Protein AF-A0AAD9PJC0-F1 (afdb_monomer)

Secondary structure (DSSP, 8-state):
----HHHHHHHHHHHHHHHHHHHHHHHHS---PPP-----------------------------------------HHHHHHHHHHHHHHHHHHHHHHHHHHHHHHHHHHHHHHHHHHHHHHHHHHHHHHHHHHHHHHHHHHHHHHHHHHHHHHHHHHHHHHHHHHHHHHHHHHHHHHHHHHT--

Organism: NCBI:txid323732

Sequence (185 aa):
MTVSGHDMATVRRFNMLGERIDRFERSLHTPKEPSTSSCDSDAGSCNENYTDGSIDSNENSTEIQTPTGSESDSIDKDTIAQLRDEQQSANNDHFQVEMMLKRRLYENEAEYQTKCAEAERQLQLREQELEALKLQMEAGAQFWSQRESELDALIERAHVNLQQVTQYKELCEIFDEKLDESQFE

Foldseek 3Di:
DDQDPVNVVLVVLVVVLVVLVVVVVPVVDDDPDDDDDDDDDDDDDDDDDDDDDDDDDDDDDDDDDDPPDPDPVPPDPVNVVVVVVSVVVSVVSVVVSVVVVVVVVVVVVVVVVVVVVVVVVVVVVVVVVVVVVVVVVVVVVVVVVVVVVVVVVVVVVVVVVVVVVVVVVVVVVVVVVVVVVVVVD

Radius of gyration: 51.96 Å; Cα contacts (8 Å, |Δi|>4): 13; chains: 1; bounding box: 96×47×153 Å

Solvent-accessible surface area (backbone atoms only — not comparable to full-atom values): 11383 Å² total; per-residue (Å²): 136,82,80,48,78,66,54,57,54,49,53,52,52,53,51,52,47,52,58,48,51,56,50,54,55,50,69,75,56,71,74,86,77,79,91,77,91,78,93,80,86,86,83,89,79,90,80,90,78,92,79,88,80,89,82,83,89,81,92,76,90,72,92,73,77,84,73,92,67,93,72,75,87,68,77,51,73,66,56,57,49,49,53,50,53,51,51,52,50,47,52,51,54,51,52,51,49,52,53,52,51,54,50,52,51,54,54,49,50,53,54,48,52,52,51,49,54,50,51,52,53,51,50,55,52,50,52,51,53,50,53,55,50,49,53,52,49,52,54,49,50,53,52,52,52,52,52,48,54,53,49,52,54,49,50,52,52,51,52,55,50,50,52,52,53,50,53,51,51,55,51,49,54,56,51,53,56,53,53,62,58,63,76,77,116

Structure (mmCIF, N/CA/C/O backbone):
data_AF-A0AAD9PJC0-F1
#
_entry.id   AF-A0AAD9PJC0-F1
#
loop_
_atom_site.group_PDB
_atom_site.id
_atom_site.type_symbol
_atom_site.label_atom_id
_atom_site.label_alt_id
_atom_site.label_comp_id
_atom_site.label_asym_id
_atom_site.label_entity_id
_atom_site.label_seq_id
_atom_site.pdbx_PDB_ins_code
_atom_site.Cartn_x
_atom_site.Cartn_y
_atom_site.Cartn_z
_atom_site.occupancy
_atom_site.B_iso_or_equiv
_atom_site.auth_seq_id
_atom_site.auth_comp_id
_atom_site.auth_asym_id
_atom_site.auth_atom_id
_atom_site.pdbx_PDB_model_num
ATOM 1 N N . MET A 1 1 ? 25.346 9.628 -11.412 1.00 42.75 1 MET A N 1
ATOM 2 C CA . MET A 1 1 ? 25.170 8.712 -12.558 1.00 42.75 1 MET A CA 1
ATOM 3 C C . MET A 1 1 ? 26.512 8.569 -13.254 1.00 42.75 1 MET A C 1
ATOM 5 O O . MET A 1 1 ? 26.963 9.513 -13.885 1.00 42.75 1 MET A O 1
ATOM 9 N N . THR A 1 2 ? 27.203 7.452 -13.048 1.00 45.41 2 THR A N 1
ATOM 10 C CA . THR A 1 2 ? 28.480 7.154 -13.711 1.00 45.41 2 THR A CA 1
ATOM 11 C C . THR A 1 2 ? 28.188 6.466 -15.037 1.00 45.41 2 THR A C 1
ATOM 13 O O . THR A 1 2 ? 27.684 5.345 -15.049 1.00 45.41 2 THR A O 1
ATOM 16 N N . VAL A 1 3 ? 28.462 7.154 -16.144 1.00 47.47 3 VAL A N 1
ATOM 17 C CA . VAL A 1 3 ? 28.370 6.599 -17.501 1.00 47.47 3 VAL A CA 1
ATOM 18 C C . VAL A 1 3 ? 29.361 5.436 -17.601 1.00 47.47 3 VAL A C 1
ATOM 20 O O . VAL A 1 3 ? 30.544 5.612 -17.302 1.00 47.47 3 VAL A O 1
ATOM 23 N N . SER A 1 4 ? 28.889 4.235 -17.946 1.00 61.75 4 SER A N 1
ATOM 24 C CA . SER A 1 4 ? 29.764 3.058 -18.010 1.00 61.75 4 SER A CA 1
ATOM 25 C C . SER A 1 4 ? 30.778 3.212 -19.154 1.00 61.75 4 SER A C 1
ATOM 27 O O . SER A 1 4 ? 30.503 3.873 -20.156 1.00 61.75 4 SER A O 1
ATOM 29 N N . GLY A 1 5 ? 31.957 2.588 -19.055 1.00 60.03 5 GLY A N 1
ATOM 30 C CA . GLY A 1 5 ? 32.966 2.648 -20.127 1.00 60.03 5 GLY A CA 1
ATOM 31 C C . GLY A 1 5 ? 32.451 2.165 -21.496 1.00 60.03 5 GLY A C 1
ATOM 32 O O . GLY A 1 5 ? 32.966 2.580 -22.533 1.00 60.03 5 GLY A O 1
ATOM 33 N N . HIS A 1 6 ? 31.395 1.345 -21.504 1.00 56.59 6 HIS A N 1
ATOM 34 C CA . HIS A 1 6 ? 30.720 0.855 -22.706 1.00 56.59 6 HIS A CA 1
ATOM 35 C C . HIS A 1 6 ? 29.845 1.930 -23.381 1.00 56.59 6 HIS A C 1
ATOM 37 O O . HIS A 1 6 ? 29.795 2.027 -24.609 1.00 56.59 6 HIS A O 1
ATOM 43 N N . ASP A 1 7 ? 29.231 2.809 -22.587 1.00 64.50 7 ASP A N 1
ATOM 44 C CA . ASP A 1 7 ? 28.435 3.937 -23.083 1.00 64.50 7 ASP A CA 1
ATOM 45 C C . ASP A 1 7 ? 29.320 4.979 -23.768 1.00 64.50 7 ASP A C 1
ATOM 47 O O . ASP A 1 7 ? 28.991 5.472 -24.845 1.00 64.50 7 ASP A O 1
ATOM 51 N N . MET A 1 8 ? 30.504 5.240 -23.206 1.00 71.19 8 MET A N 1
ATOM 52 C CA . MET A 1 8 ? 31.476 6.162 -23.801 1.00 71.19 8 MET A CA 1
ATOM 53 C C . MET A 1 8 ? 32.007 5.668 -25.151 1.00 71.19 8 MET A C 1
ATOM 55 O O . MET A 1 8 ? 32.272 6.479 -26.036 1.00 71.19 8 MET A O 1
ATOM 59 N N . ALA A 1 9 ? 32.152 4.353 -25.337 1.00 71.38 9 ALA A N 1
ATOM 60 C CA . ALA A 1 9 ? 32.551 3.779 -26.622 1.00 71.38 9 ALA A CA 1
ATOM 61 C C . ALA A 1 9 ? 31.446 3.923 -27.685 1.00 71.38 9 ALA A C 1
ATOM 63 O O . ALA A 1 9 ? 31.746 4.218 -28.840 1.00 71.38 9 ALA A O 1
ATOM 64 N N . THR A 1 10 ? 30.182 3.768 -27.285 1.00 68.69 10 THR A N 1
ATOM 65 C CA . THR A 1 10 ? 29.015 3.931 -28.168 1.00 68.69 10 THR A CA 1
ATOM 66 C C . THR A 1 10 ? 28.871 5.378 -28.625 1.00 68.69 10 THR A C 1
ATOM 68 O O . THR A 1 10 ? 28.773 5.639 -29.820 1.00 68.69 10 THR A O 1
ATOM 71 N N . VAL A 1 11 ? 28.957 6.327 -27.688 1.00 77.31 11 VAL A N 1
ATOM 72 C CA . VAL A 1 11 ? 28.894 7.767 -27.981 1.00 77.31 11 VAL A CA 1
ATOM 73 C C . VAL A 1 11 ? 30.030 8.190 -28.913 1.00 77.31 11 VAL A C 1
ATOM 75 O O . VAL A 1 11 ? 29.795 8.910 -29.877 1.00 77.31 11 VAL A O 1
ATOM 78 N N . ARG A 1 12 ? 31.258 7.697 -28.694 1.00 78.38 12 ARG A N 1
ATOM 79 C CA . ARG A 1 12 ? 32.388 7.989 -29.593 1.00 78.38 12 ARG A CA 1
ATOM 80 C C . ARG A 1 12 ? 32.150 7.483 -31.011 1.00 78.38 12 ARG A C 1
ATOM 82 O O . ARG A 1 12 ? 32.414 8.221 -31.950 1.00 78.38 12 ARG A O 1
ATOM 89 N N . ARG A 1 13 ? 31.654 6.254 -31.182 1.00 76.88 13 ARG A N 1
ATOM 90 C CA . ARG A 1 13 ? 31.365 5.700 -32.518 1.00 76.88 13 ARG A CA 1
ATOM 91 C C . ARG A 1 13 ? 30.226 6.434 -33.210 1.00 76.88 13 ARG A C 1
ATOM 93 O O . ARG A 1 13 ? 30.336 6.710 -34.396 1.00 76.88 13 ARG A O 1
ATOM 100 N N . PHE A 1 14 ? 29.184 6.798 -32.468 1.00 77.31 14 PHE A N 1
ATOM 101 C CA . PHE A 1 14 ? 28.079 7.597 -32.989 1.00 77.31 14 PHE A CA 1
ATOM 102 C C . PHE A 1 14 ? 28.555 8.975 -33.472 1.00 77.31 14 PHE A C 1
ATOM 104 O O . PHE A 1 14 ? 28.244 9.377 -34.589 1.00 77.31 14 PHE A O 1
ATOM 111 N N . ASN A 1 15 ? 29.399 9.649 -32.686 1.00 78.06 15 ASN A N 1
ATOM 112 C CA . ASN A 1 15 ? 29.995 10.925 -33.082 1.00 78.06 15 ASN A CA 1
ATOM 113 C C . ASN A 1 15 ? 30.915 10.774 -34.306 1.00 78.06 15 ASN A C 1
ATOM 115 O O . ASN A 1 15 ? 30.823 11.570 -35.234 1.00 78.06 15 ASN A O 1
ATOM 119 N N . MET A 1 16 ? 31.749 9.725 -34.359 1.00 78.06 16 MET A N 1
ATOM 120 C CA . MET A 1 16 ? 32.591 9.448 -35.534 1.00 78.06 16 MET A CA 1
ATOM 121 C C . MET A 1 16 ? 31.769 9.165 -36.798 1.00 78.06 16 MET A C 1
ATOM 123 O O . MET A 1 16 ? 32.207 9.516 -37.893 1.00 78.06 16 MET A O 1
ATOM 127 N N . LEU A 1 17 ? 30.599 8.532 -36.664 1.00 76.81 17 LEU A N 1
ATOM 128 C CA . LEU A 1 17 ? 29.689 8.284 -37.780 1.00 76.81 17 LEU A CA 1
ATOM 129 C C . LEU A 1 17 ? 29.092 9.598 -38.302 1.00 76.81 17 LEU A C 1
ATOM 131 O O . LEU A 1 17 ? 29.119 9.823 -39.508 1.00 76.81 17 LEU A O 1
ATOM 135 N N . GLY A 1 18 ? 28.638 10.481 -37.406 1.00 77.19 18 GLY A N 1
ATOM 136 C CA . GLY A 1 18 ? 28.145 11.815 -37.770 1.00 77.19 18 GLY A CA 1
ATOM 137 C C . GLY A 1 18 ? 29.202 12.639 -38.506 1.00 77.19 18 GLY A C 1
ATOM 138 O O . GLY A 1 18 ? 28.971 13.094 -39.619 1.00 77.19 18 GLY A O 1
ATOM 139 N N . GLU A 1 19 ? 30.421 12.706 -37.964 1.00 80.06 19 GLU A N 1
ATOM 140 C CA . GLU A 1 19 ? 31.523 13.424 -38.614 1.00 80.06 19 GLU A CA 1
ATOM 141 C C . GLU A 1 19 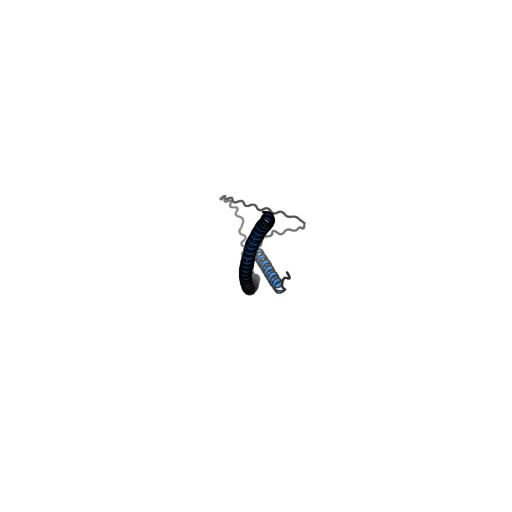? 31.916 12.840 -39.982 1.00 80.06 19 GLU A C 1
ATOM 143 O O . GLU A 1 19 ? 32.416 13.560 -40.847 1.00 80.06 19 GLU A O 1
ATOM 148 N N . ARG A 1 20 ? 31.746 11.527 -40.189 1.00 74.38 20 ARG A N 1
ATOM 149 C CA . ARG A 1 20 ? 32.000 10.879 -41.486 1.00 74.38 20 ARG A CA 1
ATOM 150 C C . ARG A 1 20 ? 30.924 11.215 -42.510 1.00 74.38 20 ARG A C 1
ATOM 152 O O . ARG A 1 20 ? 31.277 11.509 -43.648 1.00 74.38 20 ARG A O 1
ATOM 159 N N . ILE A 1 21 ? 29.657 11.196 -42.106 1.00 74.94 21 ILE A N 1
ATOM 160 C CA . ILE A 1 21 ? 28.528 11.589 -42.957 1.00 74.94 21 ILE A CA 1
ATOM 161 C C . ILE A 1 21 ? 28.689 13.055 -43.379 1.00 74.94 21 ILE A C 1
ATOM 163 O O . ILE A 1 21 ? 28.678 13.343 -44.572 1.00 74.94 21 ILE A O 1
ATOM 167 N N . ASP A 1 22 ? 29.004 13.944 -42.434 1.00 76.06 22 ASP A N 1
ATOM 168 C CA . ASP A 1 22 ? 29.244 15.365 -42.712 1.00 76.06 22 ASP A CA 1
ATOM 169 C C . ASP A 1 22 ? 30.396 15.590 -43.705 1.00 76.06 22 ASP A C 1
ATOM 171 O O . ASP A 1 22 ? 30.346 16.497 -44.539 1.00 76.06 22 ASP A O 1
ATOM 175 N N . ARG A 1 23 ? 31.471 14.792 -43.615 1.00 76.62 23 ARG A N 1
ATOM 176 C CA . ARG A 1 23 ? 32.592 14.862 -44.566 1.00 76.62 23 ARG A CA 1
ATOM 177 C C . ARG A 1 23 ? 32.178 14.388 -45.954 1.00 76.62 23 ARG A C 1
ATOM 179 O O . ARG A 1 23 ? 32.505 15.054 -46.930 1.00 76.62 23 ARG A O 1
ATOM 186 N N . PHE A 1 24 ? 31.439 13.287 -46.034 1.00 69.38 24 PHE A N 1
ATOM 187 C CA . PHE A 1 24 ? 30.957 12.737 -47.297 1.00 69.38 24 PHE A CA 1
ATOM 188 C C . PHE A 1 24 ? 30.007 13.708 -48.017 1.00 69.38 24 PHE A C 1
ATOM 190 O O . PHE A 1 24 ? 30.149 13.937 -49.217 1.00 69.38 24 PHE A O 1
ATOM 197 N N . GLU A 1 25 ? 29.100 14.359 -47.285 1.00 72.25 25 GLU A N 1
ATOM 198 C CA . GLU A 1 25 ? 28.194 15.375 -47.837 1.00 72.25 25 GLU A CA 1
ATOM 199 C C . GLU A 1 25 ? 28.948 16.598 -48.379 1.00 72.25 25 GLU A C 1
ATOM 201 O O . GLU A 1 25 ? 28.657 17.060 -49.486 1.00 72.25 25 GLU A O 1
ATOM 206 N N . ARG A 1 26 ? 29.978 17.071 -47.660 1.00 73.31 26 ARG A N 1
ATOM 207 C CA . ARG A 1 26 ? 30.855 18.160 -48.129 1.00 73.31 26 ARG A CA 1
ATOM 208 C C . ARG A 1 26 ? 31.678 17.770 -49.354 1.00 73.31 26 ARG A C 1
ATOM 210 O O . ARG A 1 26 ? 31.867 18.598 -50.236 1.00 73.31 26 ARG A O 1
ATOM 217 N N . SER A 1 27 ? 32.152 16.529 -49.435 1.00 63.41 27 SER A N 1
ATOM 218 C CA . SER A 1 27 ? 32.903 16.036 -50.597 1.00 63.41 27 SER A CA 1
ATOM 219 C C . SER A 1 27 ? 32.033 15.865 -51.845 1.00 63.41 27 SER A C 1
ATOM 221 O O . SER A 1 27 ? 32.538 16.007 -52.954 1.00 63.41 27 SER A O 1
ATOM 223 N N . LEU A 1 28 ? 30.732 15.605 -51.683 1.00 62.19 28 LEU A N 1
ATOM 224 C CA . LEU A 1 28 ? 29.767 15.579 -52.789 1.00 62.19 28 LEU A CA 1
ATOM 225 C C . LEU A 1 28 ? 29.320 16.981 -53.231 1.00 62.19 28 LEU A C 1
ATOM 227 O O . LEU A 1 28 ? 28.873 17.149 -54.363 1.00 62.19 28 LEU A O 1
ATOM 231 N N . HIS A 1 29 ? 29.435 17.981 -52.355 1.00 56.06 29 HIS A N 1
ATOM 232 C CA . HIS A 1 29 ? 29.106 19.379 -52.630 1.00 56.06 29 HIS A CA 1
ATOM 233 C C . HIS A 1 29 ? 30.392 20.203 -52.753 1.00 56.06 29 HIS A C 1
ATOM 235 O O . HIS A 1 29 ? 30.682 21.035 -51.900 1.00 56.06 29 HIS A O 1
ATOM 241 N N . THR A 1 30 ? 31.182 19.999 -53.810 1.00 45.38 30 THR A N 1
ATOM 242 C CA . THR A 1 30 ? 32.285 20.922 -54.121 1.00 45.38 30 THR A CA 1
ATOM 243 C C . THR A 1 30 ? 31.718 22.303 -54.472 1.00 45.38 30 THR A C 1
ATOM 245 O O . THR A 1 30 ? 31.032 22.421 -55.495 1.00 45.38 30 THR A O 1
ATOM 248 N N . PRO A 1 31 ? 32.008 23.374 -53.712 1.00 41.84 31 PRO A N 1
ATOM 249 C CA . PRO A 1 31 ? 31.818 24.723 -54.214 1.00 41.84 31 PRO A CA 1
ATOM 250 C C . PRO A 1 31 ? 32.896 24.967 -55.274 1.00 41.84 31 PRO A C 1
ATOM 252 O O . PRO A 1 31 ? 34.072 24.689 -55.041 1.00 41.84 31 PRO A O 1
ATOM 255 N N . LYS A 1 32 ? 32.521 25.509 -56.437 1.00 40.44 32 LYS A N 1
ATOM 256 C CA . LYS A 1 32 ? 33.484 26.193 -57.311 1.00 40.44 32 LYS A CA 1
ATOM 257 C C . LYS A 1 32 ? 34.131 27.310 -56.489 1.00 40.44 32 LYS A C 1
ATOM 259 O O . LYS A 1 32 ? 33.502 28.345 -56.284 1.00 40.44 32 LYS A O 1
ATOM 264 N N . GLU A 1 33 ? 35.353 27.122 -56.007 1.00 35.09 33 GLU A N 1
ATOM 265 C CA . GLU A 1 33 ? 36.134 28.251 -55.506 1.00 35.09 33 GLU A CA 1
ATOM 266 C C . GLU A 1 33 ? 36.549 29.138 -56.686 1.00 35.09 33 GLU A C 1
ATOM 268 O O . GLU A 1 33 ? 37.045 28.625 -57.693 1.00 35.09 33 GLU A O 1
ATOM 273 N N . PRO A 1 34 ? 36.469 30.472 -56.572 1.00 39.19 34 PRO A N 1
ATOM 274 C CA . PRO A 1 34 ? 37.509 31.317 -57.105 1.00 39.19 34 PRO A CA 1
ATOM 275 C C . PRO A 1 34 ? 38.572 31.507 -56.022 1.00 39.19 34 PRO A C 1
ATOM 277 O O . PRO A 1 34 ? 38.309 31.951 -54.904 1.00 39.19 34 PRO A O 1
ATOM 280 N N . SER A 1 35 ? 39.802 31.179 -56.384 1.00 41.62 35 SER A N 1
ATOM 281 C CA . SER A 1 35 ? 40.991 31.469 -55.603 1.00 41.62 35 SER A CA 1
ATOM 282 C C . SER A 1 35 ? 41.132 32.982 -55.424 1.00 41.62 35 SER A C 1
ATOM 284 O O . SER A 1 35 ? 41.267 33.671 -56.426 1.00 41.62 35 SER A O 1
ATOM 286 N N . THR A 1 36 ? 41.191 33.490 -54.189 1.00 32.25 36 THR A N 1
ATOM 287 C CA . THR A 1 36 ? 42.057 34.629 -53.828 1.00 32.25 36 THR A CA 1
ATOM 288 C C . THR A 1 36 ? 42.219 34.759 -52.314 1.00 32.25 36 THR A C 1
ATOM 290 O O . THR A 1 36 ? 41.269 34.678 -51.545 1.00 32.25 36 THR A O 1
ATOM 293 N N . SER A 1 37 ? 43.470 34.999 -51.940 1.00 37.78 37 SER A N 1
ATOM 294 C CA . SER A 1 37 ? 44.031 35.342 -50.635 1.00 37.78 37 SER A CA 1
ATOM 295 C C . SER A 1 37 ? 43.264 36.374 -49.799 1.00 37.78 37 SER A C 1
ATOM 297 O O . SER A 1 37 ? 42.879 37.410 -50.336 1.00 37.78 37 SER A O 1
ATOM 299 N N . SER A 1 38 ? 43.247 36.179 -48.475 1.00 29.61 38 SER A N 1
ATOM 300 C CA . SER A 1 38 ? 43.692 37.143 -47.441 1.00 29.61 38 SER A CA 1
ATOM 301 C C . SER A 1 38 ? 42.960 36.909 -46.116 1.00 29.61 38 SER A C 1
ATOM 303 O O . SER A 1 38 ? 41.742 36.797 -46.075 1.00 29.61 38 SER A O 1
ATOM 305 N N . CYS A 1 39 ? 43.734 36.874 -45.035 1.00 34.38 39 CYS A N 1
ATOM 306 C CA . CYS A 1 39 ? 43.329 36.987 -43.635 1.00 34.38 39 CYS A CA 1
ATOM 307 C C . CYS A 1 39 ? 42.392 38.182 -43.357 1.00 34.38 39 CYS A C 1
ATOM 309 O O . CYS A 1 39 ? 42.676 39.278 -43.832 1.00 34.38 39 CYS A O 1
ATOM 311 N N . ASP A 1 40 ? 41.309 37.973 -42.595 1.00 30.14 40 ASP A N 1
ATOM 312 C CA . ASP A 1 40 ? 41.105 38.538 -41.244 1.00 30.14 40 ASP A CA 1
ATOM 313 C C . ASP A 1 40 ? 39.689 38.262 -40.681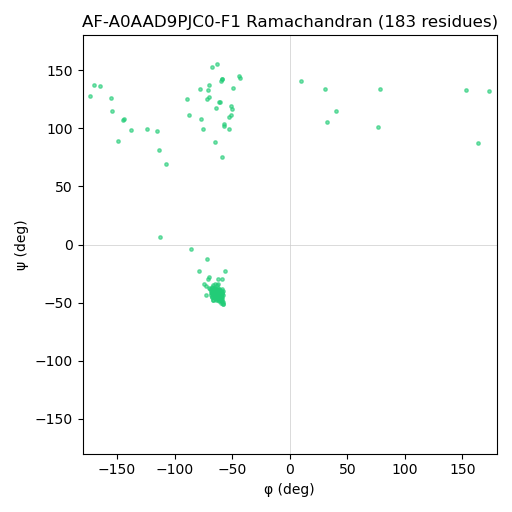 1.00 30.14 40 ASP A C 1
ATOM 315 O O . ASP A 1 40 ? 38.680 38.447 -41.349 1.00 30.14 40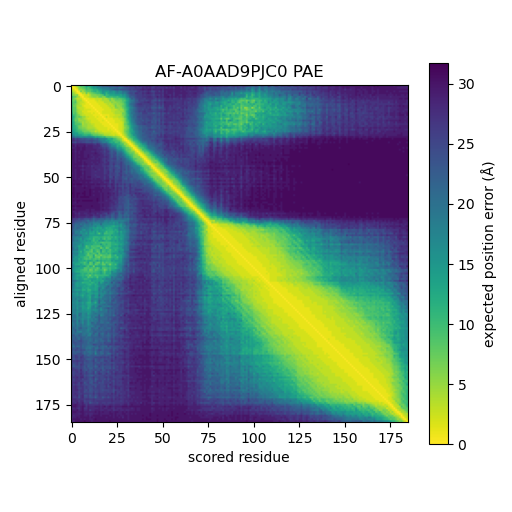 ASP A O 1
ATOM 319 N N . SER A 1 41 ? 39.690 37.791 -39.431 1.00 40.59 41 SER A N 1
ATOM 320 C CA . SER A 1 41 ? 38.776 37.977 -38.288 1.00 40.59 41 SER A CA 1
ATOM 321 C C . SER A 1 41 ? 37.256 38.233 -38.431 1.00 40.59 41 SER A C 1
ATOM 323 O O . SER A 1 41 ? 36.805 39.199 -39.031 1.00 40.59 41 SER A O 1
ATOM 325 N N . ASP A 1 42 ? 36.540 37.460 -37.602 1.00 33.16 42 ASP A N 1
ATOM 326 C CA . ASP A 1 42 ? 35.388 37.808 -36.749 1.00 33.16 42 ASP A CA 1
ATOM 327 C C . ASP A 1 42 ? 33.947 37.979 -37.284 1.00 33.16 42 ASP A C 1
ATOM 329 O O . ASP A 1 42 ? 33.630 38.748 -38.182 1.00 33.16 42 ASP A O 1
ATOM 333 N N . ALA A 1 43 ? 33.067 37.332 -36.503 1.00 34.97 43 ALA A N 1
ATOM 334 C CA . ALA A 1 43 ? 31.688 37.682 -36.154 1.00 34.97 43 ALA A CA 1
ATOM 335 C C . ALA A 1 43 ? 30.549 37.465 -37.177 1.00 34.97 43 ALA A C 1
ATOM 337 O O . ALA A 1 43 ? 30.259 38.278 -38.043 1.00 34.97 43 ALA A O 1
ATOM 338 N N . GLY A 1 44 ? 29.843 36.355 -36.922 1.00 33.00 44 GLY A N 1
ATOM 339 C CA . GLY A 1 44 ? 28.410 36.060 -37.065 1.00 33.00 44 GLY A CA 1
ATOM 340 C C . GLY A 1 44 ? 27.451 37.014 -37.784 1.00 33.00 44 GLY A C 1
ATOM 341 O O . GLY A 1 44 ? 27.403 38.200 -37.503 1.00 33.00 44 GLY A O 1
ATOM 342 N N . SER A 1 45 ? 26.526 36.427 -38.547 1.00 34.84 45 SER A N 1
ATOM 343 C CA . SER A 1 45 ? 25.085 36.693 -38.416 1.00 34.84 45 SER A CA 1
ATOM 344 C C . SER A 1 45 ? 24.302 35.748 -39.322 1.00 34.84 45 SER A C 1
ATOM 346 O O . SER A 1 45 ? 24.547 35.671 -40.523 1.00 34.84 45 SER A O 1
ATOM 348 N N . CYS A 1 46 ? 23.327 35.057 -38.740 1.00 38.34 46 CYS A N 1
ATOM 349 C CA . CYS A 1 46 ? 22.270 34.356 -39.455 1.00 38.34 46 CYS A CA 1
ATOM 350 C C . CYS A 1 46 ? 21.480 35.354 -40.316 1.00 38.34 46 CYS A C 1
ATOM 352 O O . CYS A 1 46 ? 21.195 36.456 -39.840 1.00 38.34 46 CYS A O 1
ATOM 354 N N . ASN A 1 47 ? 21.057 34.962 -41.520 1.00 38.16 47 ASN A N 1
ATOM 355 C CA . ASN A 1 47 ? 19.772 35.426 -42.032 1.00 38.16 47 ASN A CA 1
ATOM 356 C C . ASN A 1 47 ? 19.191 34.432 -43.044 1.00 38.16 47 ASN A C 1
ATOM 358 O O . ASN A 1 47 ? 19.746 34.213 -44.119 1.00 38.16 47 ASN A O 1
ATOM 362 N N . GLU A 1 48 ? 18.067 33.839 -42.661 1.00 41.50 48 GLU A N 1
ATOM 363 C CA . GLU A 1 48 ? 17.174 33.091 -43.534 1.00 41.50 48 GLU A CA 1
ATOM 364 C C . GLU A 1 48 ? 16.351 34.098 -44.340 1.00 41.50 48 GLU A C 1
ATOM 366 O O . GLU A 1 48 ? 15.811 35.042 -43.770 1.00 41.50 48 GLU A O 1
ATOM 371 N N . ASN A 1 49 ? 16.225 33.902 -45.650 1.00 34.62 49 ASN A N 1
ATOM 372 C CA . ASN A 1 49 ? 15.164 34.542 -46.417 1.00 34.62 49 ASN A CA 1
ATOM 373 C C . ASN A 1 49 ? 14.671 33.584 -47.501 1.00 34.62 49 ASN A C 1
ATOM 375 O O . ASN A 1 49 ? 15.346 33.316 -48.492 1.00 34.62 49 ASN A O 1
ATOM 379 N N . TYR A 1 50 ? 13.463 33.080 -47.269 1.00 42.44 50 TYR A N 1
ATOM 380 C CA . TYR A 1 50 ? 12.600 32.484 -48.273 1.00 42.44 50 TYR A CA 1
ATOM 381 C C . TYR A 1 50 ? 12.062 33.597 -49.175 1.00 42.44 50 TYR A C 1
ATOM 383 O O . TYR A 1 50 ? 11.399 34.506 -48.681 1.00 42.44 50 TYR A O 1
ATOM 391 N N . THR A 1 51 ? 12.261 33.483 -50.486 1.00 42.59 51 THR A N 1
ATOM 392 C CA . THR A 1 51 ? 11.385 34.130 -51.472 1.00 42.59 51 THR A CA 1
ATOM 393 C C . THR A 1 51 ? 11.235 33.243 -52.700 1.00 42.59 51 THR A C 1
ATOM 395 O O . THR A 1 51 ? 12.151 33.082 -53.502 1.00 42.59 51 THR A O 1
ATOM 398 N N . ASP A 1 52 ? 10.039 32.669 -52.768 1.00 49.44 52 ASP A N 1
ATOM 399 C CA . ASP A 1 52 ? 9.303 32.198 -53.935 1.00 49.44 52 ASP A CA 1
ATOM 400 C C . ASP A 1 52 ? 9.058 33.359 -54.922 1.00 49.44 52 ASP A C 1
ATOM 402 O O . ASP A 1 52 ? 8.833 34.497 -54.497 1.00 49.44 52 ASP A O 1
ATOM 406 N N . GLY A 1 53 ? 9.123 33.095 -56.230 1.00 34.31 53 GLY A N 1
ATOM 407 C CA . GLY A 1 53 ? 8.938 34.127 -57.253 1.00 34.31 53 GLY A CA 1
ATOM 408 C C . GLY A 1 53 ? 9.420 33.744 -58.652 1.00 34.31 53 GLY A C 1
ATOM 409 O O . GLY A 1 53 ? 10.541 34.052 -59.041 1.00 34.31 53 GLY A O 1
ATOM 410 N N . SER A 1 54 ? 8.526 33.105 -59.402 1.00 51.22 54 SER A N 1
ATOM 411 C CA . SER A 1 54 ? 8.528 32.924 -60.862 1.00 51.22 54 SER A CA 1
ATOM 412 C C . SER A 1 54 ? 8.880 34.197 -61.661 1.00 51.22 54 SER A C 1
ATOM 414 O O . SER A 1 54 ? 8.447 35.276 -61.262 1.00 51.22 54 SER A O 1
ATOM 416 N N . ILE A 1 55 ? 9.578 34.061 -62.804 1.00 40.03 55 ILE A N 1
ATOM 417 C CA . ILE A 1 55 ? 9.264 34.729 -64.092 1.00 40.03 55 ILE A CA 1
ATOM 418 C C . ILE A 1 55 ? 10.118 34.158 -65.242 1.00 40.03 55 ILE A C 1
ATOM 420 O O . ILE A 1 55 ? 11.321 33.927 -65.119 1.00 40.03 55 ILE A O 1
ATOM 424 N N . ASP A 1 56 ? 9.420 33.967 -66.359 1.00 34.47 56 ASP A N 1
ATOM 425 C CA . ASP A 1 56 ? 9.823 33.465 -67.667 1.00 34.47 56 ASP A CA 1
ATOM 426 C C . ASP A 1 56 ? 10.862 34.308 -68.441 1.00 34.47 56 ASP A C 1
ATOM 428 O O . ASP A 1 56 ? 10.953 35.526 -68.312 1.00 34.47 56 ASP A O 1
ATOM 432 N N . SER A 1 57 ? 11.562 33.593 -69.329 1.00 44.78 57 SER A N 1
ATOM 433 C CA . SER A 1 57 ? 12.032 33.968 -70.674 1.00 44.78 57 SER A CA 1
ATOM 434 C C . SER A 1 57 ? 12.586 35.377 -70.932 1.00 44.78 57 SER A C 1
ATOM 436 O O . SER A 1 57 ? 11.832 36.330 -71.106 1.00 44.78 57 SER A O 1
ATOM 438 N N . ASN A 1 58 ? 13.884 35.456 -71.255 1.00 36.69 58 ASN A N 1
ATOM 439 C CA . ASN A 1 58 ? 14.290 36.136 -72.489 1.00 36.69 58 ASN A CA 1
ATOM 440 C C . ASN A 1 58 ? 15.647 35.633 -73.000 1.00 36.69 58 ASN A C 1
ATOM 442 O O . ASN A 1 58 ? 16.648 35.630 -72.283 1.00 36.69 58 ASN A O 1
ATOM 446 N N . GLU A 1 59 ? 15.648 35.223 -74.262 1.00 42.88 59 GLU A N 1
ATOM 447 C CA . GLU A 1 59 ? 16.812 34.844 -75.045 1.00 42.88 59 GLU A CA 1
ATOM 448 C C . GLU A 1 59 ? 17.647 36.092 -75.360 1.00 42.88 59 GLU A C 1
ATOM 450 O O . GLU A 1 59 ? 17.155 37.064 -75.931 1.00 42.88 59 GLU A O 1
ATOM 455 N N . ASN A 1 60 ? 18.941 36.054 -75.052 1.00 32.78 60 ASN A N 1
ATOM 456 C CA . ASN A 1 60 ? 19.913 36.843 -75.796 1.00 32.78 60 ASN A CA 1
ATOM 457 C C . ASN A 1 60 ? 21.148 35.984 -76.052 1.00 32.78 60 ASN A C 1
ATOM 459 O O . ASN A 1 60 ? 22.006 35.808 -75.186 1.00 32.78 60 ASN A O 1
ATOM 463 N N . SER A 1 61 ? 21.197 35.435 -77.264 1.00 44.47 61 SER A N 1
ATOM 464 C CA . SER A 1 61 ? 22.369 34.808 -77.856 1.00 44.47 61 SER A CA 1
ATOM 465 C C . SER A 1 61 ? 23.557 35.760 -77.794 1.00 44.47 61 SER A C 1
ATOM 467 O O . SER A 1 61 ? 23.625 36.739 -78.531 1.00 44.47 61 SER A O 1
ATOM 469 N N . THR A 1 62 ? 24.535 35.436 -76.954 1.00 30.70 62 THR A N 1
ATOM 470 C CA . THR A 1 62 ? 25.923 35.803 -77.235 1.00 30.70 62 THR A CA 1
ATOM 471 C C . THR A 1 62 ? 26.683 34.507 -77.433 1.00 30.70 62 THR A C 1
ATOM 473 O O . THR A 1 62 ? 27.044 33.806 -76.492 1.00 30.70 62 THR A O 1
ATOM 476 N N . GLU A 1 63 ? 26.838 34.172 -78.704 1.00 43.56 63 GLU A N 1
ATOM 477 C CA . GLU A 1 63 ? 27.726 33.144 -79.212 1.00 43.56 63 GLU A CA 1
ATOM 478 C C . GLU A 1 63 ? 29.156 33.480 -78.752 1.00 43.56 63 GLU A C 1
ATOM 480 O O . GLU A 1 63 ? 29.793 34.399 -79.264 1.00 43.56 63 GLU A O 1
ATOM 485 N N . ILE A 1 64 ? 29.650 32.770 -77.737 1.00 33.28 64 ILE A N 1
ATOM 486 C CA . ILE A 1 64 ? 31.068 32.764 -77.375 1.00 33.28 64 ILE A CA 1
ATOM 487 C C . ILE A 1 64 ? 31.523 31.313 -77.403 1.00 33.28 64 ILE A C 1
ATOM 489 O O . ILE A 1 64 ? 31.258 30.538 -76.492 1.00 33.28 64 ILE A O 1
ATOM 493 N N . GLN A 1 65 ? 32.155 30.993 -78.531 1.00 31.30 65 GLN A N 1
ATOM 494 C CA . GLN A 1 65 ? 33.231 30.025 -78.717 1.00 31.30 65 GLN A CA 1
ATOM 495 C C . GLN A 1 65 ? 33.192 28.813 -77.787 1.00 31.30 65 GLN A C 1
ATOM 497 O O . GLN A 1 65 ? 33.630 28.870 -76.644 1.00 31.30 65 GLN A O 1
ATOM 502 N N . THR A 1 66 ? 32.796 27.674 -78.346 1.00 31.00 66 THR A N 1
ATOM 503 C CA . THR A 1 66 ? 33.220 26.367 -77.848 1.00 31.00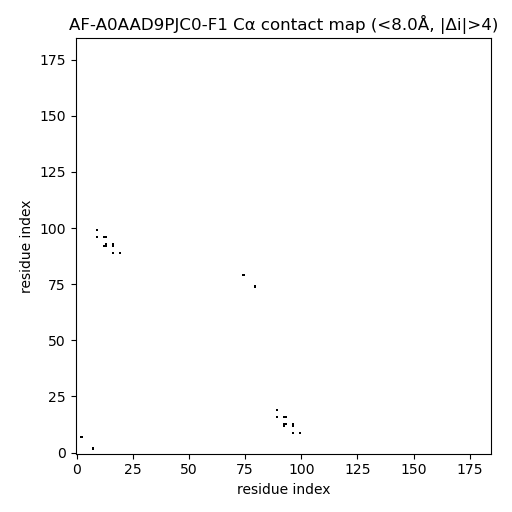 66 THR A CA 1
ATOM 504 C C . THR A 1 66 ? 34.745 26.344 -77.685 1.00 31.00 66 THR A C 1
ATOM 506 O O . THR A 1 66 ? 35.442 26.389 -78.707 1.00 31.00 66 THR A O 1
ATOM 509 N N . PRO A 1 67 ? 35.309 26.188 -76.474 1.00 35.28 67 PRO A N 1
ATOM 510 C CA . PRO A 1 67 ? 36.551 25.464 -76.368 1.00 35.28 67 PRO A CA 1
ATOM 511 C C . PRO A 1 67 ? 36.169 23.990 -76.485 1.00 35.28 67 PRO A C 1
ATOM 513 O O . PRO A 1 67 ? 35.546 23.401 -75.604 1.00 35.28 67 PRO A O 1
ATOM 516 N N . THR A 1 68 ? 36.507 23.387 -77.618 1.00 43.97 68 THR A N 1
ATOM 517 C CA . THR A 1 68 ? 36.733 21.946 -77.685 1.00 43.97 68 THR A CA 1
ATOM 518 C C . THR A 1 68 ? 37.745 21.581 -76.601 1.00 43.97 68 THR A C 1
ATOM 520 O O . THR A 1 68 ? 38.942 21.794 -76.769 1.00 43.97 68 THR A O 1
ATOM 523 N N . GLY A 1 69 ? 37.240 21.084 -75.478 1.00 35.81 69 GLY A N 1
ATOM 524 C CA . GLY A 1 69 ? 38.007 20.626 -74.331 1.00 35.81 69 GLY A CA 1
ATOM 525 C C . GLY A 1 69 ? 37.215 19.513 -73.673 1.00 35.81 69 GLY A C 1
ATOM 526 O O . GLY A 1 69 ? 36.337 19.747 -72.853 1.00 35.81 69 GLY A O 1
ATOM 527 N N . SER A 1 70 ? 37.460 18.294 -74.129 1.00 47.62 70 SER A N 1
ATOM 528 C CA . SER A 1 70 ? 36.974 17.069 -73.517 1.00 47.62 70 SER A CA 1
ATOM 529 C C . SER A 1 70 ? 37.606 16.906 -72.134 1.00 47.62 70 SER A C 1
ATOM 531 O O . SER A 1 70 ? 38.643 16.263 -72.012 1.00 47.62 70 SER A O 1
ATOM 533 N N . GLU A 1 71 ? 36.985 17.467 -71.105 1.00 41.16 71 GLU A N 1
ATOM 534 C CA . GLU A 1 71 ? 37.252 17.105 -69.715 1.00 41.16 71 GLU A CA 1
ATOM 535 C C . GLU A 1 71 ? 35.986 16.447 -69.180 1.00 41.16 71 GLU A C 1
ATOM 537 O O . GLU A 1 71 ? 35.108 17.046 -68.571 1.00 41.16 71 GLU A O 1
ATOM 542 N N . SER A 1 72 ? 35.861 15.164 -69.518 1.00 44.50 72 SER A N 1
ATOM 543 C CA . SER A 1 72 ? 35.160 14.234 -68.647 1.00 44.50 72 SER A CA 1
ATOM 544 C C . SER A 1 72 ? 35.773 14.418 -67.262 1.00 44.50 72 SER A C 1
ATOM 546 O O . SER A 1 72 ? 36.929 14.036 -67.088 1.00 44.50 72 SER A O 1
ATOM 548 N N . ASP A 1 73 ? 35.015 14.961 -66.308 1.00 49.16 73 ASP A N 1
ATOM 549 C CA . ASP A 1 73 ? 35.279 14.851 -64.871 1.00 49.16 73 ASP A CA 1
ATOM 550 C C . ASP A 1 73 ? 35.299 13.358 -64.504 1.00 49.16 73 ASP A C 1
ATOM 552 O O . ASP A 1 73 ? 34.333 12.779 -64.002 1.00 49.16 73 ASP A O 1
ATOM 556 N N . SER A 1 74 ? 36.380 12.666 -64.863 1.00 55.31 74 SER A N 1
ATOM 557 C CA . SER A 1 74 ? 36.580 11.277 -64.504 1.00 55.31 74 SER A CA 1
ATOM 558 C C . SER A 1 74 ? 36.971 11.281 -63.042 1.00 55.31 74 SER A C 1
ATOM 560 O O . SER A 1 74 ? 38.123 11.556 -62.707 1.00 55.31 74 SER A O 1
ATOM 562 N N . ILE A 1 75 ? 36.001 11.003 -62.173 1.00 63.16 75 ILE A N 1
ATOM 563 C CA . ILE A 1 75 ? 36.280 10.674 -60.779 1.00 63.16 75 ILE A CA 1
ATOM 564 C C . ILE A 1 75 ? 37.342 9.576 -60.798 1.00 63.16 75 ILE A C 1
ATOM 566 O O . ILE A 1 75 ? 37.139 8.513 -61.398 1.00 63.16 75 ILE A O 1
ATOM 570 N N . ASP A 1 76 ? 38.489 9.872 -60.194 1.00 77.38 76 ASP A N 1
ATOM 571 C CA . ASP A 1 76 ? 39.628 8.971 -60.210 1.00 77.38 76 ASP A CA 1
ATOM 572 C C . ASP A 1 76 ? 39.236 7.633 -59.564 1.00 77.38 76 ASP A C 1
ATOM 574 O O . ASP A 1 76 ? 38.471 7.587 -58.592 1.00 77.38 76 ASP A O 1
ATOM 578 N N . LYS A 1 77 ? 39.716 6.517 -60.119 1.00 73.00 77 LYS A N 1
ATOM 579 C CA . LYS A 1 77 ? 39.324 5.173 -59.647 1.00 73.00 77 LYS A CA 1
ATOM 580 C C . LYS A 1 77 ? 39.671 4.970 -58.173 1.00 73.00 77 LYS A C 1
ATOM 582 O O . LYS A 1 77 ? 38.948 4.258 -57.473 1.00 73.00 77 LYS A O 1
ATOM 587 N N . ASP A 1 78 ? 40.721 5.639 -57.715 1.00 75.44 78 ASP A N 1
ATOM 588 C CA . ASP A 1 78 ? 41.182 5.619 -56.332 1.00 75.44 78 ASP A CA 1
ATOM 589 C C . ASP A 1 78 ? 40.212 6.356 -55.396 1.00 75.44 78 ASP A C 1
ATOM 591 O O . ASP A 1 78 ? 39.922 5.866 -54.306 1.00 75.44 78 ASP A O 1
ATOM 595 N N . THR A 1 79 ? 39.606 7.459 -55.845 1.00 77.44 79 THR A N 1
ATOM 596 C CA . THR A 1 79 ? 38.556 8.172 -55.099 1.00 77.44 79 THR A CA 1
ATOM 597 C C . THR A 1 79 ? 37.303 7.310 -54.957 1.00 77.44 79 THR A C 1
ATOM 599 O O . THR A 1 79 ? 36.718 7.226 -53.880 1.00 77.44 79 THR A O 1
ATOM 602 N N . ILE A 1 80 ? 36.906 6.594 -56.014 1.00 80.19 80 ILE A N 1
ATOM 603 C CA . ILE A 1 80 ? 35.757 5.672 -55.958 1.00 80.19 80 ILE A CA 1
ATOM 604 C C . ILE A 1 80 ? 36.025 4.512 -54.988 1.00 80.19 80 ILE A C 1
ATOM 606 O O . ILE A 1 80 ? 35.116 4.089 -54.270 1.00 80.19 80 ILE A O 1
ATOM 610 N N . ALA A 1 81 ? 37.254 3.989 -54.955 1.00 83.00 81 ALA A N 1
ATOM 611 C CA . ALA A 1 81 ? 37.644 2.943 -54.014 1.00 83.00 81 ALA A CA 1
ATOM 612 C C . ALA A 1 81 ? 37.608 3.444 -52.561 1.00 83.00 81 ALA A C 1
ATOM 614 O O . ALA A 1 81 ? 36.995 2.795 -51.716 1.00 83.00 81 ALA A O 1
ATOM 615 N N . GLN A 1 82 ? 38.154 4.635 -52.294 1.00 83.69 82 GLN A N 1
ATOM 616 C CA . GLN A 1 82 ? 38.121 5.249 -50.964 1.00 83.69 82 GLN A CA 1
ATOM 617 C C . GLN A 1 82 ? 36.691 5.489 -50.472 1.00 83.69 82 GLN A C 1
ATOM 619 O O . GLN A 1 82 ? 36.362 5.107 -49.353 1.00 83.69 82 GLN A O 1
ATOM 624 N N . LEU A 1 83 ? 35.808 6.027 -51.318 1.00 84.88 83 LEU A N 1
ATOM 625 C CA . LEU A 1 83 ? 34.408 6.252 -50.944 1.00 84.88 83 LEU A CA 1
ATOM 626 C C . LEU A 1 83 ? 33.672 4.936 -50.646 1.00 84.88 83 LEU A C 1
ATOM 628 O O . LEU A 1 83 ? 32.837 4.887 -49.745 1.00 84.88 83 LEU A O 1
ATOM 632 N N . ARG A 1 84 ? 33.990 3.844 -51.356 1.00 87.44 84 ARG A N 1
ATOM 633 C CA . ARG A 1 84 ? 33.433 2.515 -51.048 1.00 87.44 84 ARG A CA 1
ATOM 634 C C . ARG A 1 84 ? 33.928 1.976 -49.712 1.00 87.44 84 ARG A C 1
ATOM 636 O O . ARG A 1 84 ? 33.118 1.440 -48.956 1.00 87.44 84 ARG A O 1
ATOM 643 N N . ASP A 1 85 ? 35.211 2.139 -49.411 1.00 88.25 85 ASP A N 1
ATOM 644 C CA . ASP A 1 85 ? 35.789 1.715 -48.134 1.00 88.25 85 ASP A CA 1
ATOM 645 C C . ASP A 1 85 ? 35.219 2.532 -46.965 1.00 88.25 85 ASP A C 1
ATOM 647 O O . ASP A 1 85 ? 34.883 1.979 -45.914 1.00 88.25 85 ASP A O 1
ATOM 651 N N . GLU A 1 86 ? 35.021 3.838 -47.157 1.00 85.50 86 GLU A N 1
ATOM 652 C CA . GLU A 1 86 ? 34.376 4.714 -46.178 1.00 85.50 86 GLU A CA 1
ATOM 653 C C . GLU A 1 86 ? 32.908 4.348 -45.960 1.00 85.50 86 GLU A C 1
ATOM 655 O O . GLU A 1 86 ? 32.482 4.209 -44.811 1.00 85.50 86 GLU A O 1
ATOM 660 N N . GLN A 1 87 ? 32.154 4.101 -47.033 1.00 88.06 87 GLN A N 1
ATOM 661 C CA . GLN A 1 87 ? 30.769 3.632 -46.962 1.00 88.06 87 GLN A CA 1
ATOM 662 C C . GLN A 1 87 ? 30.675 2.285 -46.233 1.00 88.06 87 GLN A C 1
ATOM 664 O O . GLN A 1 87 ? 29.812 2.090 -45.375 1.00 88.06 87 GLN A O 1
ATOM 669 N N . GLN A 1 88 ? 31.568 1.343 -46.543 1.00 91.25 88 GLN A N 1
ATOM 670 C CA 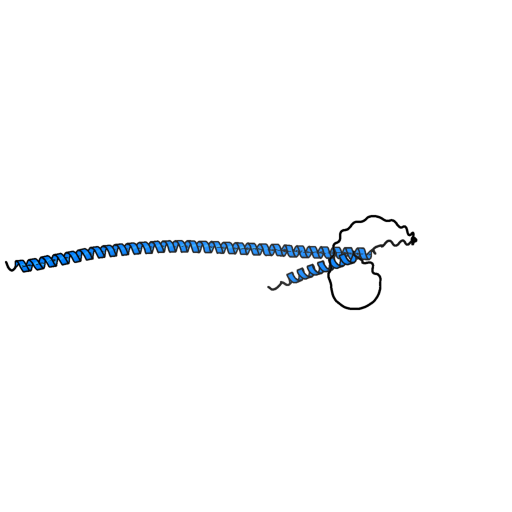. GLN A 1 88 ? 31.586 0.032 -45.902 1.00 91.25 88 GLN A CA 1
ATOM 671 C C . GLN A 1 88 ? 31.969 0.135 -44.421 1.00 91.25 88 GLN A C 1
ATOM 673 O O . GLN A 1 88 ? 31.359 -0.532 -43.580 1.00 91.25 88 GLN A O 1
ATOM 678 N N . SER A 1 89 ? 32.927 1.000 -44.080 1.00 86.44 89 SER A N 1
ATOM 679 C CA . SER A 1 89 ? 33.281 1.271 -42.689 1.00 86.44 89 SER A CA 1
ATOM 680 C C . SER A 1 89 ? 32.129 1.930 -41.929 1.00 86.44 89 SER A C 1
ATOM 682 O O . SER A 1 89 ? 31.847 1.508 -40.811 1.00 86.44 89 SER A O 1
ATOM 684 N N . ALA A 1 90 ? 31.446 2.911 -42.524 1.00 84.62 90 ALA A N 1
ATOM 685 C CA . ALA A 1 90 ? 30.302 3.587 -41.916 1.00 84.62 90 ALA A CA 1
ATOM 686 C C . ALA A 1 90 ? 29.126 2.625 -41.688 1.00 84.62 90 ALA A C 1
ATOM 688 O O . ALA A 1 90 ? 28.533 2.623 -40.612 1.00 84.62 90 ALA A O 1
ATOM 689 N N . ASN A 1 91 ? 28.839 1.738 -42.646 1.00 90.88 91 ASN A N 1
ATOM 690 C CA . ASN A 1 91 ? 27.814 0.703 -42.489 1.00 90.88 91 ASN A CA 1
ATOM 691 C C . ASN A 1 91 ? 28.141 -0.270 -41.346 1.00 90.88 91 ASN A C 1
ATOM 693 O O . ASN A 1 91 ? 27.249 -0.667 -40.596 1.00 90.88 91 ASN A O 1
ATOM 697 N N . ASN A 1 92 ? 29.413 -0.647 -41.187 1.00 91.44 92 ASN A N 1
ATOM 698 C CA . ASN A 1 92 ? 29.841 -1.505 -40.083 1.00 91.44 92 ASN A CA 1
ATOM 699 C C . ASN A 1 92 ? 29.706 -0.791 -38.726 1.00 91.44 92 ASN A C 1
ATOM 701 O O . ASN A 1 92 ? 29.209 -1.375 -37.764 1.00 91.44 92 ASN A O 1
ATOM 705 N N . ASP A 1 93 ? 30.094 0.484 -38.656 1.00 88.56 93 ASP A N 1
ATOM 706 C CA . ASP A 1 93 ? 29.941 1.295 -37.447 1.00 88.56 93 ASP A CA 1
ATOM 707 C C . ASP A 1 93 ? 28.459 1.475 -37.075 1.00 88.56 93 ASP A C 1
ATOM 709 O O . ASP A 1 93 ? 28.093 1.271 -35.915 1.00 88.56 93 ASP A O 1
ATOM 713 N N . HIS A 1 94 ? 27.592 1.758 -38.056 1.00 88.06 94 HIS A N 1
ATOM 714 C CA . HIS A 1 94 ? 26.141 1.836 -37.869 1.00 88.06 94 HIS A CA 1
ATOM 715 C C . HIS A 1 94 ? 25.574 0.522 -37.317 1.00 88.06 94 HIS A C 1
ATOM 717 O O . HIS A 1 94 ? 24.894 0.522 -36.290 1.00 88.06 94 HIS A O 1
ATOM 723 N N . PHE A 1 95 ? 25.899 -0.609 -37.950 1.00 93.12 95 PHE A N 1
ATOM 724 C CA . PHE A 1 95 ? 25.441 -1.927 -37.508 1.00 93.12 95 PHE A CA 1
ATOM 725 C C . PHE A 1 95 ? 25.886 -2.246 -36.074 1.00 93.12 95 PHE A C 1
ATOM 727 O O . PHE A 1 95 ? 25.110 -2.770 -35.275 1.00 93.12 95 PHE A O 1
ATOM 734 N N . GLN A 1 96 ? 27.123 -1.903 -35.707 1.00 89.81 96 GLN A N 1
ATOM 735 C CA . GLN A 1 96 ? 27.617 -2.124 -34.347 1.00 89.81 96 GLN A CA 1
ATOM 736 C C . GLN A 1 96 ? 26.873 -1.273 -33.316 1.00 89.81 96 GLN A C 1
ATOM 738 O O . GLN A 1 96 ? 26.500 -1.795 -32.264 1.00 89.81 96 GLN A O 1
ATOM 743 N N . VAL A 1 97 ? 26.620 0.004 -33.613 1.00 92.75 97 VAL A N 1
ATOM 744 C CA . VAL A 1 97 ? 25.831 0.875 -32.731 1.00 92.75 97 VAL A CA 1
ATOM 745 C C . VAL A 1 97 ? 24.411 0.334 -32.572 1.00 92.75 97 VAL A C 1
ATOM 747 O O . VAL A 1 97 ? 23.934 0.217 -31.443 1.00 92.75 97 VAL A O 1
ATOM 750 N N . GLU A 1 98 ? 23.761 -0.065 -33.665 1.00 92.50 98 GLU A N 1
ATOM 751 C CA . GLU A 1 98 ? 22.411 -0.634 -33.637 1.00 92.50 98 GLU A CA 1
ATOM 752 C C . GLU A 1 98 ? 22.349 -1.893 -32.760 1.00 92.50 98 GLU A C 1
ATOM 754 O O . GLU A 1 98 ? 21.494 -2.008 -31.879 1.00 92.50 98 GLU A O 1
ATOM 759 N N . MET A 1 99 ? 23.306 -2.809 -32.922 1.00 92.69 99 MET A N 1
ATOM 760 C CA . MET A 1 99 ? 23.378 -4.030 -32.119 1.00 92.69 99 MET A CA 1
ATOM 761 C C . MET A 1 99 ? 23.633 -3.753 -30.632 1.00 92.69 99 MET A C 1
ATOM 763 O O . MET A 1 99 ? 23.070 -4.443 -29.777 1.00 92.69 99 MET A O 1
ATOM 767 N N . MET A 1 100 ? 24.453 -2.750 -30.304 1.00 91.25 100 MET A N 1
ATOM 768 C CA . MET A 1 100 ? 24.700 -2.339 -28.918 1.00 91.25 100 MET A CA 1
ATOM 769 C C . MET A 1 100 ? 23.456 -1.717 -28.278 1.00 91.25 100 MET A C 1
ATOM 771 O O . MET A 1 100 ? 23.100 -2.079 -27.155 1.00 91.25 100 MET A O 1
ATOM 775 N N . LEU A 1 101 ? 22.764 -0.828 -28.996 1.00 90.94 101 LEU A N 1
ATOM 776 C CA . LEU A 1 101 ? 21.519 -0.218 -28.527 1.00 90.94 101 LEU A CA 1
ATOM 777 C C . LEU A 1 101 ? 20.439 -1.276 -28.311 1.00 90.94 101 LEU A C 1
ATOM 779 O O . LEU A 1 101 ? 19.812 -1.308 -27.254 1.00 90.94 101 LEU A O 1
ATOM 783 N N . LYS A 1 102 ? 20.275 -2.192 -29.269 1.00 94.56 102 LYS A N 1
ATOM 784 C CA . LYS A 1 102 ? 19.309 -3.287 -29.180 1.00 94.56 102 LYS A CA 1
ATOM 785 C C . LYS A 1 102 ? 19.584 -4.204 -27.989 1.00 94.56 102 LYS A C 1
ATOM 787 O O . LYS A 1 102 ? 18.656 -4.560 -27.272 1.00 94.56 102 LYS A O 1
ATOM 792 N N . ARG A 1 103 ? 20.852 -4.543 -27.732 1.00 92.88 103 ARG A N 1
ATOM 793 C CA . ARG A 1 103 ? 21.236 -5.314 -26.540 1.00 92.88 103 ARG A CA 1
ATOM 794 C C . ARG A 1 103 ? 20.846 -4.585 -25.256 1.00 92.88 103 ARG A C 1
ATOM 796 O O . ARG A 1 103 ? 20.185 -5.175 -24.409 1.00 92.88 103 ARG A O 1
ATOM 803 N N . ARG A 1 104 ? 21.208 -3.304 -25.144 1.00 89.38 104 ARG A N 1
ATOM 804 C CA . ARG A 1 104 ? 20.899 -2.496 -23.960 1.00 89.38 104 ARG A CA 1
ATOM 805 C C . ARG A 1 104 ? 19.396 -2.381 -23.718 1.00 89.38 104 ARG A C 1
ATOM 807 O O . ARG A 1 104 ? 18.967 -2.408 -22.571 1.00 89.38 104 ARG A O 1
ATOM 814 N N . LEU A 1 105 ? 18.608 -2.246 -24.784 1.00 92.88 105 LEU A N 1
ATOM 815 C CA . LEU A 1 105 ? 17.150 -2.209 -24.690 1.00 92.88 105 LEU A CA 1
ATOM 816 C C . LEU A 1 105 ? 16.605 -3.498 -24.068 1.00 92.88 105 LEU A C 1
ATOM 818 O O . LEU A 1 105 ? 15.857 -3.412 -23.100 1.00 92.88 105 LEU A O 1
ATOM 822 N N . TYR A 1 106 ? 17.035 -4.669 -24.548 1.00 91.75 106 TYR A N 1
ATOM 823 C CA . TYR A 1 106 ? 16.580 -5.947 -23.988 1.00 91.75 106 TYR A CA 1
ATOM 824 C C . TYR A 1 106 ? 17.050 -6.185 -22.550 1.00 91.75 106 TYR A C 1
ATOM 826 O O . TYR A 1 106 ? 16.286 -6.696 -21.734 1.00 91.75 106 TYR A O 1
ATOM 834 N N . GLU A 1 107 ? 18.286 -5.808 -22.218 1.00 90.50 107 GLU A N 1
ATOM 835 C CA . GLU A 1 107 ? 18.800 -5.905 -20.845 1.00 90.50 107 GLU A CA 1
ATOM 836 C C . GLU A 1 107 ? 17.981 -5.025 -19.888 1.00 90.50 107 GLU A C 1
ATOM 838 O O . GLU A 1 107 ? 17.550 -5.484 -18.830 1.00 90.50 107 GLU A O 1
ATOM 843 N N . ASN A 1 108 ? 17.689 -3.785 -20.291 1.00 93.00 108 ASN A N 1
ATOM 844 C CA . ASN A 1 108 ? 16.891 -2.858 -19.492 1.00 93.00 108 ASN A CA 1
ATOM 845 C C . ASN A 1 108 ? 15.430 -3.318 -19.361 1.00 93.00 108 ASN A C 1
ATOM 847 O O . ASN A 1 108 ? 14.837 -3.197 -18.293 1.00 93.00 108 ASN A O 1
ATOM 851 N N . GLU A 1 109 ? 14.851 -3.895 -20.415 1.00 94.06 109 GLU A N 1
ATOM 852 C CA . GLU A 1 109 ? 13.495 -4.443 -20.369 1.00 94.06 109 GLU A CA 1
ATOM 853 C C . GLU A 1 109 ? 13.384 -5.611 -19.376 1.00 94.06 109 GLU A C 1
ATOM 855 O O . GLU A 1 109 ? 12.451 -5.644 -18.573 1.00 94.06 109 GLU A O 1
ATOM 860 N N . ALA A 1 110 ? 14.363 -6.520 -19.349 1.00 91.19 110 ALA A N 1
ATOM 861 C CA . ALA A 1 110 ? 14.394 -7.620 -18.383 1.00 91.19 110 ALA A CA 1
ATOM 862 C C . ALA A 1 110 ? 14.551 -7.122 -16.933 1.00 91.19 110 ALA A C 1
ATOM 864 O O . ALA A 1 110 ? 13.867 -7.593 -16.017 1.00 91.19 110 ALA A O 1
ATOM 865 N N . GLU A 1 111 ? 15.420 -6.134 -16.704 1.00 94.38 111 GLU A N 1
ATOM 866 C CA . GLU A 1 111 ? 15.550 -5.489 -15.393 1.00 94.38 111 GLU A CA 1
ATOM 867 C C . GLU A 1 111 ? 14.269 -4.767 -14.966 1.00 94.38 111 GLU A C 1
ATOM 869 O O . GLU A 1 111 ? 13.900 -4.783 -13.791 1.00 94.38 111 GLU A O 1
ATOM 874 N N . TYR A 1 112 ? 13.588 -4.114 -15.904 1.00 94.88 112 TYR A N 1
ATOM 875 C CA . TYR A 1 112 ? 12.343 -3.417 -15.624 1.00 94.88 112 TYR A CA 1
ATOM 876 C C . TYR A 1 112 ? 11.233 -4.404 -15.256 1.00 94.88 112 TYR A C 1
ATOM 878 O O . TYR A 1 112 ? 10.595 -4.241 -14.219 1.00 94.88 112 TYR A O 1
ATOM 886 N N . GLN A 1 113 ? 11.064 -5.478 -16.033 1.00 95.94 113 GLN A N 1
ATOM 887 C CA . GLN A 1 113 ? 10.079 -6.527 -15.756 1.00 95.94 113 GLN A CA 1
ATOM 888 C C . GLN A 1 113 ? 10.299 -7.180 -14.386 1.00 95.94 113 GLN A C 1
ATOM 890 O O . GLN A 1 113 ? 9.345 -7.377 -13.636 1.00 95.94 113 GLN A O 1
ATOM 895 N N . THR A 1 114 ? 11.552 -7.472 -14.023 1.00 95.69 114 THR A N 1
ATOM 896 C CA . THR A 1 114 ? 11.870 -8.054 -12.707 1.00 95.69 114 THR A CA 1
ATOM 897 C C . THR A 1 114 ? 11.558 -7.097 -11.558 1.00 95.69 114 THR A C 1
ATOM 899 O O . THR A 1 114 ? 10.930 -7.509 -10.582 1.00 95.69 114 THR A O 1
ATOM 902 N N . LYS A 1 115 ? 11.911 -5.812 -11.685 1.00 96.62 115 LYS A N 1
ATOM 903 C CA . LYS A 1 115 ? 11.578 -4.783 -10.684 1.00 96.62 115 LYS A CA 1
ATOM 904 C C . LYS A 1 115 ? 10.070 -4.565 -10.557 1.00 96.62 115 LYS A C 1
ATOM 906 O O . LYS A 1 115 ? 9.579 -4.422 -9.440 1.00 96.62 115 LYS A O 1
ATOM 911 N N . CYS A 1 116 ? 9.333 -4.567 -11.668 1.00 96.88 116 CYS A N 1
ATOM 912 C CA . CYS A 1 116 ? 7.873 -4.476 -11.659 1.00 96.88 116 CYS A CA 1
ATOM 913 C C . CYS A 1 116 ? 7.243 -5.663 -10.929 1.00 96.88 116 CYS A C 1
ATOM 915 O O . CYS A 1 116 ? 6.454 -5.450 -10.014 1.00 96.88 116 CYS A O 1
ATOM 917 N N . ALA A 1 117 ? 7.654 -6.891 -11.251 1.00 97.56 117 ALA A N 1
ATOM 918 C CA . ALA A 1 117 ? 7.149 -8.086 -10.578 1.00 97.56 117 ALA A CA 1
ATOM 919 C C . ALA A 1 117 ? 7.465 -8.082 -9.070 1.00 97.56 117 ALA A C 1
ATOM 921 O O . ALA A 1 117 ? 6.637 -8.478 -8.248 1.00 97.56 117 ALA A O 1
ATOM 922 N N . GLU A 1 118 ? 8.651 -7.607 -8.678 1.00 97.62 118 GLU A N 1
ATOM 923 C CA . GLU A 1 118 ? 8.995 -7.460 -7.264 1.00 97.62 118 GLU A CA 1
ATOM 924 C C . GLU A 1 118 ? 8.115 -6.415 -6.565 1.00 97.62 118 GLU A C 1
ATOM 926 O O . GLU A 1 118 ? 7.616 -6.677 -5.468 1.00 97.62 118 GLU A O 1
ATOM 931 N N . ALA A 1 119 ? 7.894 -5.259 -7.196 1.00 97.44 119 ALA A N 1
ATOM 932 C CA . ALA A 1 119 ? 7.037 -4.206 -6.663 1.00 97.44 119 ALA A CA 1
ATOM 933 C C . ALA A 1 119 ? 5.578 -4.671 -6.522 1.00 97.44 119 ALA A C 1
ATOM 935 O O . ALA A 1 119 ? 4.965 -4.440 -5.482 1.00 97.44 119 ALA A O 1
ATOM 936 N N . GLU A 1 120 ? 5.044 -5.388 -7.513 1.00 97.69 120 GLU A N 1
ATOM 937 C CA . GLU A 1 120 ? 3.706 -5.991 -7.462 1.00 97.69 120 GLU A CA 1
ATOM 938 C C . GLU A 1 120 ? 3.585 -6.999 -6.315 1.00 97.69 120 GLU A C 1
ATOM 940 O O . GLU A 1 120 ? 2.619 -6.967 -5.552 1.00 97.69 120 GLU A O 1
ATOM 945 N N . ARG A 1 121 ? 4.598 -7.852 -6.124 1.00 97.75 121 ARG A N 1
ATOM 946 C CA . ARG A 1 121 ? 4.628 -8.800 -5.004 1.00 97.75 121 ARG A CA 1
ATOM 947 C C . ARG A 1 121 ? 4.642 -8.084 -3.653 1.00 97.75 121 ARG A C 1
ATOM 949 O O . ARG A 1 121 ? 3.977 -8.523 -2.716 1.00 97.75 121 ARG A O 1
ATOM 956 N N . GLN A 1 122 ? 5.415 -7.004 -3.528 1.00 97.69 122 GLN A N 1
ATOM 957 C CA . GLN A 1 122 ? 5.445 -6.206 -2.302 1.00 97.69 122 GLN A CA 1
ATOM 958 C C . GLN A 1 122 ? 4.096 -5.528 -2.048 1.00 97.69 122 GLN A C 1
ATOM 960 O O . GLN A 1 122 ? 3.634 -5.542 -0.910 1.00 97.69 122 GLN A O 1
ATOM 965 N N . LEU A 1 123 ? 3.450 -4.993 -3.087 1.00 97.94 123 LEU A N 1
ATOM 966 C CA . LEU A 1 123 ? 2.119 -4.396 -2.991 1.00 97.94 123 LEU A CA 1
ATOM 967 C C . LEU A 1 123 ? 1.099 -5.409 -2.455 1.00 97.94 123 LEU A C 1
ATOM 969 O O . LEU A 1 123 ? 0.459 -5.136 -1.446 1.00 97.94 123 LEU A O 1
ATOM 973 N N . GLN A 1 124 ? 1.031 -6.602 -3.053 1.00 97.88 124 GLN A N 1
ATOM 974 C CA . GLN A 1 124 ? 0.115 -7.666 -2.625 1.00 97.88 124 GLN A CA 1
ATOM 975 C C . GLN A 1 124 ? 0.334 -8.071 -1.163 1.00 97.88 124 GLN A C 1
ATOM 977 O O . GLN A 1 124 ? -0.620 -8.296 -0.421 1.00 97.88 124 GLN A O 1
ATOM 982 N N . LEU A 1 125 ? 1.592 -8.141 -0.721 1.00 97.88 125 LEU A N 1
ATOM 983 C CA . LEU A 1 125 ? 1.907 -8.454 0.671 1.00 97.88 125 LEU A CA 1
ATOM 984 C C . LEU A 1 125 ? 1.424 -7.348 1.622 1.00 97.88 125 LEU A C 1
ATOM 986 O O . LEU A 1 125 ? 0.869 -7.647 2.675 1.00 97.88 125 LEU A O 1
ATOM 990 N N . ARG A 1 126 ? 1.578 -6.074 1.243 1.00 97.44 126 ARG A N 1
ATOM 991 C CA . ARG A 1 126 ? 1.061 -4.945 2.034 1.00 97.44 126 ARG A CA 1
ATOM 992 C C . ARG A 1 126 ? -0.461 -4.896 2.068 1.00 97.44 126 ARG A C 1
ATOM 994 O O . ARG A 1 126 ? -1.021 -4.567 3.108 1.00 97.44 126 ARG A O 1
ATOM 1001 N N . GLU A 1 127 ? -1.127 -5.238 0.972 1.00 98.06 127 GLU A N 1
ATOM 1002 C CA . GLU A 1 127 ? -2.587 -5.350 0.930 1.00 98.06 127 GLU A CA 1
ATOM 1003 C C . GLU A 1 127 ? -3.082 -6.424 1.906 1.00 98.06 127 GLU A C 1
ATOM 1005 O O . GLU A 1 127 ? -3.972 -6.153 2.709 1.00 98.06 127 GLU A O 1
ATOM 1010 N N . GLN A 1 128 ? -2.430 -7.590 1.938 1.00 97.75 128 GLN A N 1
ATOM 1011 C CA . GLN A 1 128 ? -2.744 -8.646 2.907 1.00 97.75 128 GLN A CA 1
ATOM 1012 C C . GLN A 1 128 ? -2.505 -8.203 4.360 1.00 97.75 128 GLN A C 1
ATOM 1014 O O . GLN A 1 128 ? -3.329 -8.479 5.233 1.00 97.75 128 GLN A O 1
ATOM 1019 N N . GLU A 1 129 ? -1.403 -7.496 4.636 1.00 97.75 129 GLU A N 1
ATOM 1020 C CA . GLU A 1 129 ? -1.134 -6.922 5.964 1.00 97.75 129 GLU A CA 1
ATOM 1021 C C . GLU A 1 129 ? -2.235 -5.936 6.389 1.00 97.75 129 GLU A C 1
ATOM 1023 O O . GLU A 1 129 ? -2.679 -5.957 7.539 1.00 97.75 129 GLU A O 1
ATOM 1028 N N . LEU A 1 130 ? -2.702 -5.090 5.465 1.00 98.00 130 LEU A N 1
ATOM 1029 C CA . LEU A 1 130 ? -3.773 -4.127 5.719 1.00 98.00 130 LEU A CA 1
ATOM 1030 C C . LEU A 1 130 ? -5.120 -4.807 5.969 1.00 98.00 130 LEU A C 1
ATOM 1032 O O . LEU A 1 130 ? -5.841 -4.404 6.882 1.00 98.00 130 LEU A O 1
ATOM 1036 N N . GLU A 1 131 ? -5.460 -5.839 5.199 1.00 97.88 131 GLU A N 1
ATOM 1037 C CA . GLU A 1 131 ? -6.678 -6.624 5.413 1.00 97.88 131 GLU A CA 1
ATOM 1038 C C . GLU A 1 131 ? -6.668 -7.317 6.778 1.00 97.88 131 GLU A C 1
ATOM 1040 O O . GLU A 1 131 ? -7.652 -7.245 7.519 1.00 97.88 131 GLU A O 1
ATOM 1045 N N . ALA A 1 132 ? -5.539 -7.923 7.153 1.00 97.50 132 ALA A N 1
ATOM 1046 C CA . ALA A 1 132 ? -5.376 -8.546 8.461 1.00 97.50 132 ALA A CA 1
ATOM 1047 C C . ALA A 1 132 ? -5.517 -7.523 9.600 1.00 97.50 132 ALA A C 1
ATOM 1049 O O . ALA A 1 132 ? -6.229 -7.773 10.577 1.00 97.50 132 ALA A O 1
ATOM 1050 N N . LEU A 1 133 ? -4.891 -6.349 9.461 1.00 97.88 133 LEU A N 1
ATOM 1051 C CA . LEU A 1 133 ? -4.995 -5.274 10.447 1.00 97.88 133 LEU A CA 1
ATOM 1052 C C . LEU A 1 133 ? -6.433 -4.758 10.569 1.00 97.88 133 LEU A C 1
ATOM 1054 O O . LEU A 1 133 ? -6.920 -4.546 11.680 1.00 97.88 133 LEU A O 1
ATOM 1058 N N . LYS A 1 134 ? -7.134 -4.593 9.444 1.00 97.88 134 LYS A N 1
ATOM 1059 C CA . LYS A 1 134 ? -8.541 -4.182 9.425 1.00 97.88 134 LYS A CA 1
ATOM 1060 C C . LYS A 1 134 ? -9.416 -5.183 10.178 1.00 97.88 134 LYS A C 1
ATOM 1062 O O . LYS A 1 134 ? -10.204 -4.775 11.027 1.00 97.88 134 LYS A O 1
ATOM 1067 N N . LEU A 1 135 ? -9.229 -6.478 9.934 1.00 97.44 135 LEU A N 1
ATOM 1068 C CA . LEU A 1 135 ? -9.980 -7.530 10.618 1.00 97.44 135 LEU A CA 1
ATOM 1069 C C . LEU A 1 135 ? -9.692 -7.547 12.128 1.00 97.44 135 LEU A C 1
ATOM 1071 O O . LEU A 1 135 ? -10.606 -7.698 12.938 1.00 97.44 135 LEU A O 1
ATOM 1075 N N . GLN A 1 136 ? -8.438 -7.313 12.524 1.00 97.94 136 GLN A N 1
ATOM 1076 C CA . GLN A 1 136 ? -8.069 -7.165 13.932 1.00 97.94 136 GLN A CA 1
ATOM 1077 C C . GLN A 1 136 ? -8.730 -5.9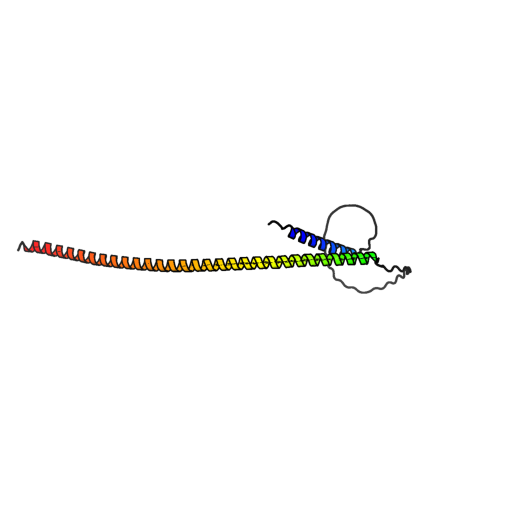37 14.576 1.00 97.94 136 GLN A C 1
ATOM 1079 O O . GLN A 1 136 ? -9.204 -6.020 15.711 1.00 97.94 136 GLN A O 1
ATOM 1084 N N . MET A 1 137 ? -8.783 -4.806 13.869 1.00 97.69 137 MET A N 1
ATOM 1085 C CA . MET A 1 137 ? -9.456 -3.599 14.352 1.00 97.69 137 MET A CA 1
ATOM 1086 C C . MET A 1 137 ? -10.963 -3.808 14.509 1.00 97.69 137 MET A C 1
ATOM 1088 O O . MET A 1 137 ? -11.520 -3.409 15.529 1.00 97.69 137 MET A O 1
ATOM 1092 N N . GLU A 1 138 ? -11.617 -4.452 13.543 1.00 97.81 138 GLU A N 1
ATOM 1093 C CA . GLU A 1 138 ? -13.048 -4.771 13.608 1.00 97.81 138 GLU A CA 1
ATOM 1094 C C . GLU A 1 138 ? -13.361 -5.701 14.786 1.00 97.81 138 GLU A C 1
ATOM 1096 O O . GLU A 1 138 ? -14.284 -5.430 15.557 1.00 97.81 138 GLU A O 1
ATOM 1101 N N . ALA A 1 139 ? -12.551 -6.744 14.993 1.00 97.50 139 ALA A N 1
ATOM 1102 C CA . ALA A 1 139 ? -12.678 -7.627 16.150 1.00 97.50 139 ALA A CA 1
ATOM 1103 C C . ALA A 1 139 ? -12.471 -6.872 17.476 1.00 97.50 139 ALA A C 1
ATOM 1105 O O . ALA A 1 139 ? -13.224 -7.064 18.432 1.00 97.50 139 ALA A O 1
ATOM 1106 N N . GLY A 1 140 ? -11.486 -5.971 17.529 1.00 98.25 140 GLY A N 1
ATOM 1107 C CA . GLY A 1 140 ? -11.252 -5.106 18.685 1.00 98.25 140 GLY A CA 1
ATOM 1108 C C . GLY A 1 140 ? -12.432 -4.174 18.971 1.00 98.25 140 GLY A C 1
ATOM 1109 O O . GLY A 1 140 ? -12.837 -4.036 20.122 1.00 98.25 140 GLY A O 1
ATOM 1110 N N . ALA A 1 141 ? -13.022 -3.574 17.937 1.00 98.00 141 ALA A N 1
ATOM 1111 C CA . ALA A 1 141 ? -14.190 -2.708 18.074 1.00 98.00 141 ALA A CA 1
ATOM 1112 C C . ALA A 1 141 ? -15.409 -3.473 18.612 1.00 98.00 141 ALA A C 1
ATOM 1114 O O . ALA A 1 141 ? -16.084 -2.987 19.517 1.00 98.00 141 ALA A O 1
ATOM 1115 N N . GLN A 1 142 ? -15.653 -4.690 18.116 1.00 97.69 142 GLN A N 1
ATOM 1116 C CA . GLN A 1 142 ? -16.716 -5.555 18.636 1.00 97.69 142 GLN A CA 1
ATOM 1117 C C . GLN A 1 142 ? -16.483 -5.923 20.104 1.00 97.69 142 GLN A C 1
ATOM 1119 O O . GLN A 1 142 ? -17.409 -5.833 20.906 1.00 97.69 142 GLN A O 1
ATOM 1124 N N . PHE A 1 143 ? -15.247 -6.274 20.473 1.00 98.06 143 PHE A N 1
ATOM 1125 C CA . PHE A 1 143 ? -14.888 -6.572 21.859 1.00 98.06 143 PHE A CA 1
ATOM 1126 C C . PHE A 1 143 ? -15.169 -5.386 22.792 1.00 98.06 143 PHE A C 1
ATOM 1128 O O . PHE A 1 143 ? -15.811 -5.554 23.829 1.00 98.06 143 PHE A O 1
ATOM 1135 N N . TRP A 1 144 ? -14.724 -4.181 22.425 1.00 97.94 144 TRP A N 1
ATOM 1136 C CA . TRP A 1 144 ? -14.954 -2.988 23.242 1.00 97.94 144 TRP A CA 1
ATOM 1137 C C . TRP A 1 144 ? -16.431 -2.609 23.317 1.00 97.94 144 TRP A C 1
ATOM 1139 O O . TRP A 1 144 ? -16.905 -2.291 24.402 1.00 97.94 144 TRP A O 1
ATOM 1149 N N . SER A 1 145 ? -17.170 -2.726 22.212 1.00 98.25 145 SER A N 1
ATOM 1150 C CA . SER A 1 145 ? -18.616 -2.488 22.190 1.00 98.25 145 SER A CA 1
ATOM 1151 C C . SER A 1 145 ? -19.375 -3.466 23.093 1.00 98.25 145 SER A C 1
ATOM 1153 O O . SER A 1 145 ? -20.251 -3.056 23.854 1.00 98.25 145 SER A O 1
ATOM 1155 N N . GLN A 1 146 ? -19.008 -4.751 23.080 1.00 98.00 146 GLN A N 1
ATOM 1156 C CA . GLN A 1 146 ? -19.586 -5.734 23.996 1.00 98.00 146 GLN A CA 1
ATOM 1157 C C . GLN A 1 146 ? -19.258 -5.390 25.452 1.00 98.00 146 GLN A C 1
ATOM 1159 O O . GLN A 1 146 ? -20.127 -5.461 26.320 1.00 98.00 146 GLN A O 1
ATOM 1164 N N . ARG A 1 147 ? -18.015 -4.983 25.721 1.00 98.06 147 ARG A N 1
ATOM 1165 C CA . ARG A 1 147 ? -17.580 -4.636 27.073 1.00 98.06 147 ARG A CA 1
ATOM 1166 C C . ARG A 1 147 ? -18.287 -3.400 27.622 1.00 98.06 147 ARG A C 1
ATOM 1168 O O . ARG A 1 147 ? -18.615 -3.373 28.805 1.00 98.06 147 ARG A O 1
ATOM 1175 N N . GLU A 1 148 ? -18.519 -2.406 26.773 1.00 98.31 148 GLU A N 1
ATOM 1176 C CA . GLU A 1 148 ? -19.307 -1.215 27.088 1.00 98.31 148 GLU A CA 1
ATOM 1177 C C . GLU A 1 148 ? -20.756 -1.594 27.414 1.00 98.31 148 GLU A C 1
ATOM 1179 O O . GLU A 1 148 ? -21.246 -1.254 28.486 1.00 98.31 148 GLU A O 1
ATOM 1184 N N . SER A 1 149 ? -21.389 -2.430 26.583 1.00 97.88 149 SER A N 1
ATOM 1185 C CA . SER A 1 149 ? -22.750 -2.920 26.838 1.00 97.88 149 SER A CA 1
ATOM 1186 C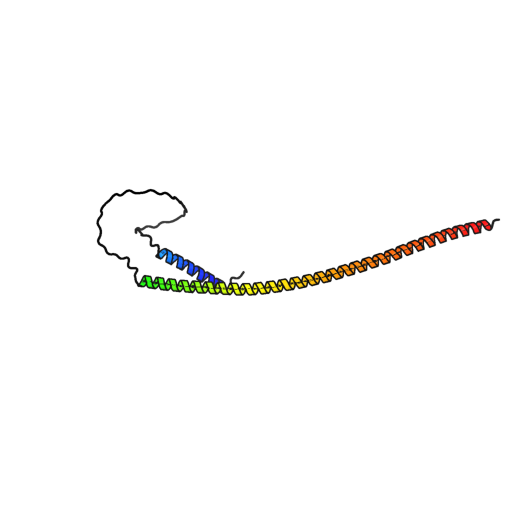 C . SER A 1 149 ? -22.881 -3.691 28.161 1.00 97.88 149 SER A C 1
ATOM 1188 O O . SER A 1 149 ? -23.867 -3.524 28.880 1.00 97.88 149 SER A O 1
ATOM 1190 N N . GLU A 1 150 ? -21.894 -4.519 28.517 1.00 98.06 150 GLU A N 1
ATOM 1191 C CA . GLU A 1 150 ? -21.865 -5.212 29.813 1.00 98.06 150 GLU A CA 1
ATOM 1192 C C . GLU A 1 150 ? -21.746 -4.239 30.994 1.00 98.06 150 GLU A C 1
ATOM 1194 O O . GLU A 1 150 ? -22.379 -4.440 32.034 1.00 98.06 150 GLU A O 1
ATOM 1199 N N . LEU A 1 151 ? -20.926 -3.196 30.847 1.00 97.88 151 LEU A N 1
ATOM 1200 C CA . LEU A 1 151 ? -20.758 -2.143 31.847 1.00 97.88 151 LEU A CA 1
ATOM 1201 C C . LEU A 1 151 ? -22.051 -1.350 32.038 1.00 97.88 151 LEU A C 1
ATOM 1203 O O . LEU A 1 151 ? -22.470 -1.163 33.179 1.00 97.88 151 LEU A O 1
ATOM 1207 N N . ASP A 1 152 ? -22.713 -0.964 30.951 1.00 98.00 152 ASP A N 1
ATOM 1208 C CA . ASP A 1 152 ? -23.990 -0.253 30.997 1.00 98.00 152 ASP A CA 1
ATOM 1209 C C . ASP A 1 152 ? -25.065 -1.081 31.708 1.00 98.00 152 ASP A C 1
ATOM 1211 O O . ASP A 1 152 ? -25.739 -0.581 32.611 1.00 98.00 152 ASP A O 1
ATOM 1215 N N . ALA A 1 153 ? -25.160 -2.380 31.403 1.00 97.62 153 ALA A N 1
ATOM 1216 C CA . ALA A 1 153 ? -26.092 -3.283 32.077 1.00 97.62 153 ALA A CA 1
ATOM 1217 C C . ALA A 1 153 ? -25.806 -3.409 33.588 1.00 97.62 153 ALA A C 1
ATOM 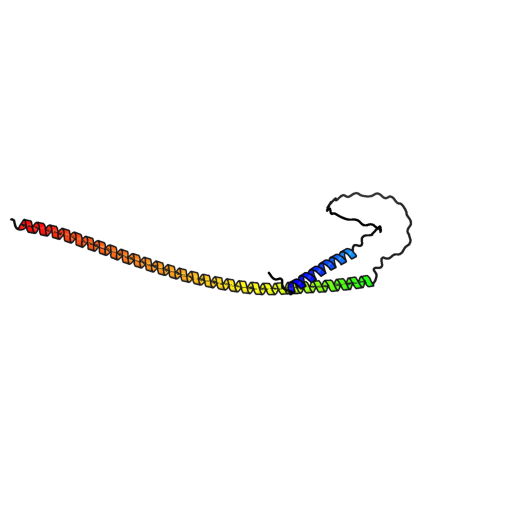1219 O O . ALA A 1 153 ? -26.727 -3.500 34.407 1.00 97.62 153 ALA A O 1
ATOM 1220 N N . LEU A 1 154 ? -24.529 -3.409 33.989 1.00 97.88 154 LEU A N 1
ATOM 1221 C CA . LEU A 1 154 ? -24.142 -3.412 35.403 1.00 97.88 154 LEU A CA 1
ATOM 1222 C C . LEU A 1 154 ? -24.500 -2.097 36.099 1.00 97.88 154 LEU A C 1
ATOM 1224 O O . LEU A 1 154 ? -24.988 -2.129 37.231 1.00 97.88 154 LEU A O 1
ATOM 1228 N N . ILE A 1 155 ? -24.276 -0.961 35.438 1.00 97.81 155 ILE A N 1
ATOM 1229 C CA . ILE A 1 155 ? -24.624 0.366 35.956 1.00 97.81 155 ILE A CA 1
ATOM 1230 C C . ILE A 1 155 ? -26.137 0.476 36.146 1.00 97.81 155 ILE A C 1
ATOM 1232 O O . ILE A 1 155 ? -26.584 0.890 37.216 1.00 97.81 155 ILE A O 1
ATOM 1236 N N . GLU A 1 156 ? -26.928 0.046 35.164 1.00 97.81 156 GLU A N 1
ATOM 1237 C CA . GLU A 1 156 ? -28.389 0.047 35.253 1.00 97.81 156 GLU A CA 1
ATOM 1238 C C . GLU A 1 156 ? -28.870 -0.809 36.431 1.00 97.81 156 GLU A C 1
ATOM 1240 O O . GLU A 1 156 ? -29.663 -0.358 37.263 1.00 97.81 156 GLU A O 1
ATOM 1245 N N . ARG A 1 157 ? -28.312 -2.015 36.589 1.00 97.62 157 ARG A N 1
ATOM 1246 C CA . ARG A 1 157 ? -28.633 -2.889 37.725 1.00 97.62 157 ARG A CA 1
ATOM 1247 C C . ARG A 1 157 ? -28.265 -2.261 39.068 1.00 97.62 157 ARG A C 1
ATOM 1249 O O . ARG A 1 157 ? -29.030 -2.372 40.026 1.00 97.62 157 ARG A O 1
ATOM 1256 N N . ALA A 1 158 ? -27.105 -1.613 39.154 1.00 97.38 158 ALA A N 1
ATOM 1257 C CA . ALA A 1 158 ? -26.681 -0.909 40.358 1.00 97.38 158 ALA A CA 1
ATOM 1258 C C . ALA A 1 158 ? -27.624 0.258 40.685 1.00 97.38 158 ALA A C 1
ATOM 1260 O O . ALA A 1 158 ? -27.969 0.450 41.851 1.00 97.38 158 ALA A O 1
ATOM 1261 N N . HIS A 1 159 ? -28.092 0.987 39.669 1.00 97.81 159 HIS A N 1
ATOM 1262 C CA . HIS A 1 159 ? -29.045 2.080 39.832 1.00 97.81 159 HIS A CA 1
ATOM 1263 C C . HIS A 1 159 ? -30.389 1.584 40.382 1.00 97.81 159 HIS A C 1
ATOM 1265 O O . HIS A 1 159 ? -30.890 2.136 41.360 1.00 97.81 159 HIS A O 1
ATOM 1271 N N . VAL A 1 160 ? -30.937 0.502 39.817 1.00 97.38 160 VAL A N 1
ATOM 1272 C CA . VAL A 1 160 ? -32.181 -0.117 40.311 1.00 97.38 160 VAL A CA 1
ATOM 1273 C C . VAL A 1 160 ? -32.024 -0.585 41.758 1.00 97.38 160 VAL A C 1
ATOM 1275 O O . VAL A 1 160 ? -32.876 -0.293 42.595 1.00 97.38 160 VAL A O 1
ATOM 1278 N N . ASN A 1 161 ? -30.915 -1.254 42.087 1.00 97.31 161 ASN A N 1
ATOM 1279 C CA . ASN A 1 161 ? -30.648 -1.681 43.462 1.00 97.31 161 ASN A CA 1
ATOM 1280 C C . ASN A 1 161 ? -30.562 -0.488 44.425 1.00 97.31 161 ASN A C 1
ATOM 1282 O O . ASN A 1 161 ? -31.110 -0.545 45.524 1.00 97.31 161 ASN A O 1
ATOM 1286 N N . LEU A 1 162 ? -29.902 0.603 44.025 1.00 97.44 162 LEU A N 1
ATOM 1287 C CA . LEU A 1 162 ? -29.791 1.803 44.851 1.00 97.44 162 LEU A CA 1
ATOM 1288 C C . LEU A 1 162 ? -31.161 2.447 45.099 1.00 97.44 162 LEU A C 1
ATOM 1290 O O . LEU A 1 162 ? -31.450 2.848 46.227 1.00 97.44 162 LEU A O 1
ATOM 1294 N N . GLN A 1 163 ? -32.023 2.501 44.080 1.00 96.94 163 GLN A N 1
ATOM 1295 C CA . GLN A 1 163 ? -33.399 2.982 44.230 1.00 96.94 163 GLN A CA 1
ATOM 1296 C C . GLN A 1 163 ? -34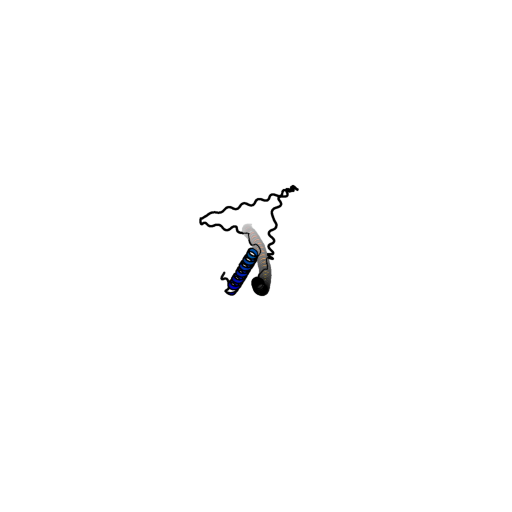.190 2.118 45.218 1.00 96.94 163 GLN A C 1
ATOM 1298 O O . GLN A 1 163 ? -34.843 2.658 46.107 1.00 96.94 163 GLN A O 1
ATOM 1303 N N . GLN A 1 164 ? -34.083 0.790 45.118 1.00 96.69 164 GLN A N 1
ATOM 1304 C CA . GLN A 1 164 ? -34.757 -0.136 46.034 1.00 96.69 164 GLN A CA 1
ATOM 1305 C C . GLN A 1 164 ? -34.281 0.028 47.481 1.00 96.69 164 GLN A C 1
ATOM 1307 O O . GLN A 1 164 ? -35.101 0.068 48.395 1.00 96.69 164 GLN A O 1
ATOM 1312 N N . VAL A 1 165 ? -32.970 0.165 47.701 1.00 96.44 165 VAL A N 1
ATOM 1313 C CA . VAL A 1 165 ? -32.406 0.415 49.038 1.00 96.44 165 VAL A CA 1
ATOM 1314 C C . VAL A 1 165 ? -32.887 1.754 49.594 1.00 96.44 165 VAL A C 1
ATOM 1316 O O . VAL A 1 165 ? -33.221 1.837 50.773 1.00 96.44 165 VAL A O 1
ATOM 1319 N N . THR A 1 166 ? -32.955 2.788 48.755 1.00 96.00 166 THR A N 1
ATOM 1320 C CA . THR A 1 166 ? -33.440 4.114 49.164 1.00 96.00 166 THR A CA 1
ATOM 1321 C C . THR A 1 166 ? -34.911 4.056 49.576 1.00 96.00 166 THR A C 1
ATOM 1323 O O . THR A 1 166 ? -35.243 4.488 50.674 1.00 96.00 166 THR A O 1
ATOM 1326 N N . GLN A 1 167 ? -35.768 3.418 48.773 1.00 95.50 167 GLN A N 1
ATOM 1327 C CA . GLN A 1 167 ? -37.183 3.211 49.111 1.00 95.50 167 GLN A CA 1
ATOM 1328 C C . GLN A 1 167 ? -37.361 2.384 50.388 1.00 95.50 167 GLN A C 1
ATOM 1330 O O . GLN A 1 167 ? -38.213 2.686 51.219 1.00 95.50 167 GLN A O 1
ATOM 1335 N N . TYR A 1 168 ? -36.549 1.339 50.569 1.00 96.06 168 TYR A N 1
ATOM 1336 C CA . TYR A 1 168 ? -36.577 0.540 51.790 1.00 96.06 168 TYR A CA 1
ATOM 1337 C C . TYR A 1 168 ? -36.210 1.378 53.023 1.00 96.06 168 TYR A C 1
ATOM 1339 O O . TYR A 1 168 ? -36.878 1.276 54.048 1.00 96.06 168 TYR A O 1
ATOM 1347 N N . LYS A 1 169 ? -35.194 2.244 52.916 1.00 95.31 169 LYS A N 1
ATOM 1348 C CA . LYS A 1 169 ? -34.802 3.165 53.991 1.00 95.31 169 LYS A CA 1
ATOM 1349 C C . LYS A 1 169 ? -35.934 4.129 54.353 1.00 95.31 169 LYS A C 1
ATOM 1351 O O . LYS A 1 169 ? -36.232 4.266 55.532 1.00 95.31 169 LYS A O 1
ATOM 1356 N N . GLU A 1 170 ? -36.586 4.729 53.357 1.00 94.38 170 GLU A N 1
ATOM 1357 C CA . GLU A 1 170 ? -37.749 5.609 53.562 1.00 94.38 170 GLU A CA 1
ATOM 1358 C C . GLU A 1 170 ? -38.899 4.877 54.272 1.00 94.38 170 GLU A C 1
ATOM 1360 O O . GLU A 1 170 ? -39.507 5.412 55.196 1.00 94.38 170 GLU A O 1
ATOM 1365 N N . LEU A 1 171 ? -39.180 3.625 53.892 1.00 93.31 171 LEU A N 1
ATOM 1366 C CA . LEU A 1 171 ? -40.197 2.815 54.566 1.00 93.31 171 LEU A CA 1
ATOM 1367 C C . LEU A 1 171 ? -39.831 2.528 56.025 1.00 93.31 171 LEU A C 1
ATOM 1369 O O . LEU A 1 171 ? -40.699 2.637 56.888 1.00 93.31 171 LEU A O 1
ATOM 1373 N N . CYS A 1 172 ? -38.575 2.171 56.310 1.00 92.62 172 CYS A N 1
ATOM 1374 C CA . CYS A 1 172 ? -38.110 1.969 57.682 1.00 92.62 172 CYS A CA 1
ATOM 1375 C C . CYS A 1 172 ? -38.287 3.231 58.534 1.00 92.62 172 CYS A C 1
ATOM 1377 O O . CYS A 1 172 ? -38.825 3.127 59.630 1.00 92.62 172 CYS A O 1
ATOM 1379 N N . GLU A 1 173 ? -37.921 4.405 58.010 1.00 91.44 173 GLU A N 1
ATOM 1380 C CA . GLU A 1 173 ? -38.088 5.686 58.712 1.00 91.44 173 GLU A CA 1
ATOM 1381 C C . GLU A 1 173 ? -39.563 5.946 59.079 1.00 91.44 173 GLU A C 1
ATOM 1383 O O . GLU A 1 173 ? -39.862 6.283 60.221 1.00 91.44 173 GLU A O 1
ATOM 1388 N N . ILE A 1 174 ? -40.503 5.681 58.162 1.00 90.44 174 ILE A N 1
ATOM 1389 C CA . ILE A 1 174 ? -41.949 5.819 58.427 1.00 90.44 174 ILE A CA 1
ATOM 1390 C C . ILE A 1 174 ? -42.431 4.850 59.518 1.00 90.44 174 ILE A C 1
ATOM 1392 O O . ILE A 1 174 ? -43.300 5.195 60.322 1.00 90.44 174 ILE A O 1
ATOM 1396 N N . PHE A 1 175 ? -41.943 3.607 59.516 1.00 82.81 175 PHE A N 1
ATOM 1397 C CA . PHE A 1 175 ? -42.348 2.618 60.516 1.00 82.81 175 PHE A CA 1
ATOM 1398 C C . PHE A 1 175 ? -41.754 2.907 61.895 1.00 82.81 175 PHE A C 1
ATOM 1400 O O . PHE A 1 175 ? -42.458 2.697 62.883 1.00 82.81 175 PHE A O 1
ATOM 1407 N N . ASP A 1 176 ? -40.524 3.416 61.964 1.00 80.19 176 ASP A N 1
ATOM 1408 C CA . ASP A 1 176 ? -39.895 3.830 63.220 1.00 80.19 176 ASP A CA 1
ATOM 1409 C C . ASP A 1 176 ? -40.638 5.029 63.841 1.00 80.19 176 ASP A C 1
ATOM 1411 O O . ASP A 1 176 ? -40.981 4.979 65.021 1.00 80.19 176 ASP A O 1
ATOM 1415 N N . GLU A 1 177 ? -41.008 6.047 63.048 1.00 75.12 177 GLU A N 1
ATOM 1416 C CA . GLU A 1 177 ? -41.809 7.192 63.529 1.00 75.12 177 GLU A CA 1
ATOM 1417 C C . GLU A 1 177 ? -43.184 6.762 64.069 1.00 75.12 177 GLU A C 1
ATOM 1419 O O . GLU A 1 177 ? -43.622 7.217 65.127 1.00 75.12 177 GLU A O 1
ATOM 1424 N N . LYS A 1 178 ? -43.860 5.832 63.384 1.00 69.75 178 LYS A N 1
ATOM 1425 C CA . LYS A 1 178 ? -45.167 5.320 63.828 1.00 69.75 178 LYS A CA 1
ATOM 1426 C C . LYS A 1 178 ? -45.087 4.427 65.062 1.00 69.75 178 LYS A C 1
ATOM 1428 O O . LYS A 1 178 ? -46.056 4.363 65.820 1.00 69.75 178 LYS A O 1
ATOM 1433 N N . LEU A 1 179 ? -43.975 3.715 65.258 1.00 60.75 179 LEU A N 1
ATOM 1434 C CA . LEU A 1 179 ? -43.769 2.927 66.471 1.00 60.75 179 LEU A CA 1
ATOM 1435 C C . LEU A 1 179 ? -43.609 3.836 67.693 1.00 60.75 179 LEU A C 1
ATOM 1437 O O . LEU A 1 179 ? -44.194 3.529 68.732 1.00 60.75 179 LEU A O 1
ATOM 1441 N N . ASP A 1 180 ? -42.887 4.950 67.561 1.00 60.53 180 ASP A N 1
ATOM 1442 C CA . ASP A 1 180 ? -42.711 5.928 68.640 1.00 60.53 180 ASP A CA 1
ATOM 1443 C C . ASP A 1 180 ? -44.028 6.636 69.006 1.00 60.53 180 ASP A C 1
ATOM 1445 O O . ASP A 1 180 ? -44.323 6.795 70.190 1.00 60.53 180 ASP A O 1
ATOM 1449 N N . GLU A 1 181 ? -44.877 6.982 68.032 1.00 59.78 181 GLU A N 1
ATOM 1450 C CA . GLU A 1 181 ? -46.204 7.562 68.310 1.00 59.78 181 GLU A CA 1
ATOM 1451 C C . GLU A 1 181 ? -47.154 6.565 69.000 1.00 59.78 181 GLU A C 1
ATOM 1453 O O . GLU A 1 181 ? -47.921 6.946 69.884 1.00 59.78 181 GLU A O 1
ATOM 1458 N N . SER A 1 182 ? -47.067 5.272 68.664 1.00 58.81 182 SER A N 1
ATOM 1459 C CA . SER A 1 182 ? -47.923 4.227 69.250 1.00 58.81 182 SER A CA 1
ATOM 1460 C C . SER A 1 182 ? -47.605 3.869 70.709 1.00 58.81 182 SER A C 1
ATOM 1462 O O . SER A 1 182 ? -48.397 3.179 71.346 1.00 58.81 182 SER A O 1
ATOM 1464 N N . GLN A 1 183 ? -46.468 4.317 71.257 1.00 53.97 183 GLN A N 1
ATOM 1465 C CA . GLN A 1 183 ? -46.127 4.116 72.675 1.00 53.97 183 GLN A CA 1
ATOM 1466 C C . GLN A 1 183 ? -46.714 5.190 73.608 1.00 53.97 183 GLN A C 1
ATOM 1468 O O . GLN A 1 183 ? -46.553 5.083 74.826 1.00 53.97 183 GLN A O 1
ATOM 1473 N N . PHE A 1 184 ? -47.387 6.208 73.062 1.00 51.69 184 PHE A N 1
ATOM 1474 C CA . PHE A 1 184 ? -47.976 7.316 73.823 1.00 51.69 184 PHE A CA 1
ATOM 1475 C C . PHE A 1 184 ? -49.520 7.358 73.816 1.00 51.69 184 PHE A C 1
ATOM 1477 O O . PHE A 1 184 ? -50.086 8.293 74.389 1.00 51.69 184 PHE A O 1
ATOM 1484 N N . GLU A 1 185 ? -50.197 6.351 73.248 1.00 46.31 185 GLU A N 1
ATOM 1485 C CA . GLU A 1 185 ? -51.647 6.099 73.414 1.00 46.31 185 GLU A CA 1
ATOM 1486 C C . GLU A 1 185 ? -51.922 4.953 74.401 1.00 46.31 185 GLU A C 1
ATOM 1488 O O . GLU A 1 185 ? -52.877 5.093 75.203 1.00 46.31 185 GLU A O 1
#

Mean predicted aligned error: 19.36 Å

pLDDT: mean 74.56, std 23.86, range [29.61, 98.31]